Protein AF-I4B0C7-F1 (afdb_monomer)

Structure (mmCIF, N/CA/C/O backbone):
data_AF-I4B0C7-F1
#
_entry.id   AF-I4B0C7-F1
#
loop_
_atom_site.group_PDB
_atom_site.id
_atom_site.type_symbol
_atom_site.label_atom_id
_atom_site.label_alt_id
_atom_site.label_comp_id
_atom_site.label_asym_id
_atom_site.label_entity_id
_atom_site.label_seq_id
_atom_site.pdbx_PDB_ins_code
_atom_site.Cartn_x
_atom_site.Cartn_y
_atom_site.Cartn_z
_atom_site.occupancy
_atom_site.B_iso_or_equiv
_atom_site.auth_seq_id
_atom_site.auth_comp_id
_atom_site.auth_asym_id
_atom_site.auth_atom_id
_atom_site.pdbx_PDB_model_num
ATOM 1 N N . MET A 1 1 ? 46.610 7.422 -3.912 1.00 35.97 1 MET A N 1
ATOM 2 C CA . MET A 1 1 ? 46.040 6.065 -3.769 1.00 35.97 1 MET A CA 1
ATOM 3 C C . MET A 1 1 ? 44.546 6.176 -4.009 1.00 35.97 1 MET A C 1
ATOM 5 O O . MET A 1 1 ? 43.804 6.490 -3.091 1.00 35.97 1 MET A O 1
ATOM 9 N N . ASP A 1 2 ? 44.140 6.038 -5.266 1.00 32.72 2 ASP A N 1
ATOM 10 C CA . ASP A 1 2 ? 42.746 6.141 -5.695 1.00 32.72 2 ASP A CA 1
ATOM 11 C C . ASP A 1 2 ? 42.154 4.726 -5.751 1.00 32.72 2 ASP A C 1
ATOM 13 O O . ASP A 1 2 ? 42.662 3.866 -6.471 1.00 32.72 2 ASP A O 1
ATOM 17 N N . LYS A 1 3 ? 41.137 4.451 -4.930 1.00 33.19 3 LYS A N 1
ATOM 18 C CA . LYS A 1 3 ? 40.355 3.210 -4.995 1.00 33.19 3 LYS A CA 1
ATOM 19 C C . LYS A 1 3 ? 39.012 3.545 -5.630 1.00 33.19 3 LYS A C 1
ATOM 21 O O . LYS A 1 3 ? 37.987 3.623 -4.953 1.00 33.19 3 LYS A O 1
ATOM 26 N N . SER A 1 4 ? 39.030 3.733 -6.944 1.00 35.06 4 SER A N 1
ATOM 27 C CA . SER A 1 4 ? 37.826 3.734 -7.763 1.00 35.06 4 SER A CA 1
ATOM 28 C C . SER A 1 4 ? 37.187 2.344 -7.680 1.00 35.06 4 SER A C 1
ATOM 30 O O . SER A 1 4 ? 37.680 1.347 -8.204 1.00 35.06 4 SER A O 1
ATOM 32 N N . ASN A 1 5 ? 36.089 2.256 -6.932 1.00 34.44 5 ASN A N 1
ATOM 33 C CA . ASN A 1 5 ? 35.354 1.016 -6.720 1.00 34.44 5 ASN A CA 1
ATOM 34 C C . ASN A 1 5 ? 34.517 0.719 -7.978 1.00 34.44 5 ASN A C 1
ATOM 36 O O . ASN A 1 5 ? 33.318 1.000 -8.047 1.00 34.44 5 ASN A O 1
ATOM 40 N N . HIS A 1 6 ? 35.182 0.226 -9.022 1.00 38.12 6 HIS A N 1
ATOM 41 C CA . HIS A 1 6 ? 34.562 -0.165 -10.280 1.00 38.12 6 HIS A CA 1
ATOM 42 C C . HIS A 1 6 ? 33.870 -1.518 -10.080 1.00 38.12 6 HIS A C 1
ATOM 44 O O . HIS A 1 6 ? 34.473 -2.578 -10.216 1.00 38.12 6 HIS A O 1
ATOM 50 N N . ASN A 1 7 ? 32.592 -1.492 -9.697 1.00 42.34 7 ASN A N 1
ATOM 51 C CA . ASN A 1 7 ? 31.773 -2.699 -9.688 1.00 42.34 7 ASN A CA 1
ATOM 52 C C . ASN A 1 7 ? 31.569 -3.139 -11.151 1.00 42.34 7 ASN A C 1
ATOM 54 O O . ASN A 1 7 ? 30.954 -2.379 -11.907 1.00 42.34 7 ASN A O 1
ATOM 58 N N . PRO A 1 8 ? 32.071 -4.309 -11.587 1.00 37.50 8 PRO A N 1
ATOM 59 C CA . PRO A 1 8 ? 31.985 -4.699 -12.985 1.00 37.50 8 PRO A CA 1
ATOM 60 C C . PRO A 1 8 ? 30.516 -4.829 -13.392 1.00 37.50 8 PRO A C 1
ATOM 62 O O . PRO A 1 8 ? 29.724 -5.534 -12.754 1.00 37.50 8 PRO A O 1
ATOM 65 N N . ALA A 1 9 ? 30.142 -4.123 -14.461 1.00 42.91 9 ALA A N 1
ATOM 66 C CA . ALA A 1 9 ? 28.836 -4.244 -15.085 1.00 42.91 9 ALA A CA 1
ATOM 67 C C . ALA A 1 9 ? 28.642 -5.699 -15.530 1.00 42.91 9 ALA A C 1
ATOM 69 O O . ALA A 1 9 ? 29.184 -6.140 -16.540 1.00 42.91 9 ALA A O 1
ATOM 70 N N . ARG A 1 10 ? 27.888 -6.469 -14.738 1.00 46.59 10 ARG A N 1
ATOM 71 C CA . ARG A 1 10 ? 27.528 -7.842 -15.095 1.00 46.59 10 ARG A CA 1
ATOM 72 C C . ARG A 1 10 ? 26.750 -7.831 -16.416 1.00 46.59 10 ARG A C 1
ATOM 74 O O . ARG A 1 10 ? 25.897 -6.953 -16.595 1.00 46.59 10 ARG A O 1
ATOM 81 N N . PRO A 1 11 ? 26.994 -8.801 -17.312 1.00 34.34 11 PRO A N 1
ATOM 82 C CA . PRO A 1 11 ? 26.314 -8.875 -18.596 1.00 34.34 11 PRO A CA 1
ATOM 83 C C . PRO A 1 11 ? 24.801 -8.911 -18.370 1.00 34.34 11 PRO A C 1
ATOM 85 O O . PRO A 1 11 ? 24.289 -9.753 -17.627 1.00 34.34 11 PRO A O 1
ATOM 88 N N . ARG A 1 12 ? 24.080 -7.971 -18.991 1.00 50.81 12 ARG A N 1
ATOM 89 C CA . ARG A 1 12 ? 22.613 -7.931 -18.999 1.00 50.81 12 ARG A CA 1
ATOM 90 C C . ARG A 1 12 ? 22.097 -9.078 -19.871 1.00 50.81 12 ARG A C 1
ATOM 92 O O . ARG A 1 12 ? 21.652 -8.847 -20.988 1.00 50.81 12 ARG A O 1
ATOM 99 N N . HIS A 1 13 ? 22.137 -10.309 -19.362 1.00 52.88 13 HIS A N 1
ATOM 100 C CA . HIS A 1 13 ? 21.216 -11.337 -19.844 1.00 52.88 13 HIS A CA 1
ATOM 101 C C . HIS A 1 13 ? 19.810 -10.755 -19.696 1.00 52.88 13 HIS A C 1
ATOM 103 O O . HIS A 1 13 ? 19.444 -10.305 -18.606 1.00 52.88 13 HIS A O 1
ATOM 109 N N . GLY A 1 14 ? 19.098 -10.631 -20.817 1.00 67.31 14 GLY A N 1
ATOM 110 C CA . GLY A 1 14 ? 17.877 -9.842 -20.925 1.00 67.31 14 GLY A CA 1
ATOM 111 C C . GLY A 1 14 ? 16.856 -10.277 -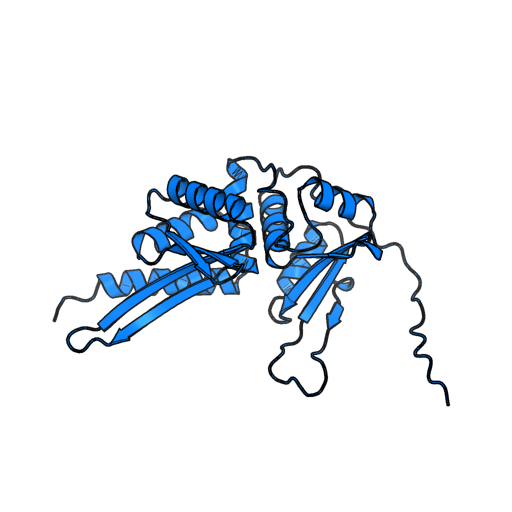19.886 1.00 67.31 14 GLY A C 1
ATOM 112 O O . GLY A 1 14 ? 16.205 -11.302 -20.039 1.00 67.31 14 GLY A O 1
ATOM 113 N N . ARG A 1 15 ? 16.719 -9.499 -18.811 1.00 81.50 15 ARG A N 1
ATOM 114 C CA . ARG A 1 15 ? 15.638 -9.695 -17.854 1.00 81.50 15 ARG A CA 1
ATOM 115 C C . ARG A 1 15 ? 14.333 -9.386 -18.575 1.00 81.50 15 ARG A C 1
ATOM 117 O O . ARG A 1 15 ? 14.149 -8.272 -19.082 1.00 81.50 15 ARG A O 1
ATOM 124 N N . THR A 1 16 ? 13.481 -10.392 -18.651 1.00 85.38 16 THR A N 1
ATOM 125 C CA . THR A 1 16 ? 12.142 -10.330 -19.225 1.00 85.38 16 THR A CA 1
ATOM 126 C C . THR A 1 16 ? 11.139 -10.300 -18.082 1.00 85.38 16 THR A C 1
ATOM 128 O O . THR A 1 16 ? 11.292 -11.047 -17.119 1.00 85.38 16 THR A O 1
ATOM 131 N N . TYR A 1 17 ? 10.166 -9.406 -18.177 1.00 93.44 17 TYR A N 1
ATOM 132 C CA . TYR A 1 17 ? 8.957 -9.351 -17.360 1.00 93.44 17 TYR A CA 1
ATOM 133 C C . TYR A 1 17 ? 7.898 -8.604 -18.173 1.00 93.44 17 TYR A C 1
ATOM 135 O O . TYR A 1 17 ? 8.235 -7.915 -19.140 1.00 93.44 17 TYR A O 1
ATOM 143 N N . ASN A 1 18 ? 6.631 -8.754 -17.807 1.00 94.50 18 ASN A N 1
ATOM 144 C CA . ASN A 1 18 ? 5.530 -8.081 -18.472 1.00 94.50 18 ASN A CA 1
ATOM 145 C C . ASN A 1 18 ? 5.573 -6.573 -18.167 1.00 94.50 18 ASN A C 1
ATOM 147 O O . ASN A 1 18 ? 5.186 -6.126 -17.088 1.00 94.50 18 ASN A O 1
ATOM 151 N N . GLU A 1 19 ? 6.049 -5.785 -19.131 1.00 93.62 19 GLU A N 1
ATOM 152 C CA . GLU A 1 19 ? 6.143 -4.324 -19.014 1.00 93.62 19 GLU A CA 1
ATOM 153 C C . GLU A 1 19 ? 4.770 -3.631 -18.968 1.00 93.62 19 GLU A C 1
ATOM 155 O O . GLU A 1 19 ? 4.692 -2.474 -18.571 1.00 93.62 19 GLU A O 1
ATOM 160 N N . GLU A 1 20 ? 3.712 -4.357 -19.332 1.00 94.50 20 GLU A N 1
ATOM 161 C CA . GLU A 1 20 ? 2.321 -3.901 -19.441 1.00 94.50 20 GLU A CA 1
ATOM 162 C C . GLU A 1 20 ? 1.456 -4.354 -18.268 1.00 94.50 20 GLU A C 1
ATOM 164 O O . GLU A 1 20 ? 0.251 -4.119 -18.252 1.00 94.50 20 GLU A O 1
ATOM 169 N N . TYR A 1 21 ? 2.049 -5.024 -17.276 1.00 96.19 21 TYR A N 1
ATOM 170 C CA . TYR A 1 21 ? 1.301 -5.670 -16.199 1.00 96.19 21 TYR A CA 1
ATOM 171 C C . TYR A 1 21 ? 0.354 -4.711 -15.455 1.00 96.19 21 TYR A C 1
ATOM 173 O O . TYR A 1 21 ? -0.719 -5.122 -15.024 1.00 96.19 21 TYR A O 1
ATOM 181 N N . PHE A 1 22 ? 0.728 -3.433 -15.336 1.00 95.19 22 PHE A N 1
ATOM 182 C CA . PHE A 1 22 ? -0.073 -2.390 -14.685 1.00 95.19 22 PHE A CA 1
ATOM 183 C C . PHE A 1 22 ? -0.753 -1.423 -15.665 1.00 95.19 22 PHE A C 1
ATOM 185 O O . PHE A 1 22 ? -1.348 -0.448 -15.219 1.00 95.19 22 PHE A O 1
ATOM 192 N N . ALA A 1 23 ? -0.672 -1.663 -16.979 1.00 93.56 23 ALA A N 1
ATOM 193 C CA . ALA A 1 23 ? -1.257 -0.767 -17.979 1.00 93.56 23 ALA A CA 1
ATOM 194 C C . ALA A 1 23 ? -2.790 -0.720 -17.876 1.00 93.56 23 ALA A C 1
ATOM 196 O O . ALA A 1 23 ? -3.389 0.341 -18.025 1.00 93.56 23 ALA A O 1
ATOM 197 N N . VAL A 1 24 ? -3.414 -1.865 -17.574 1.00 94.44 24 VAL A N 1
ATOM 198 C CA . VAL A 1 24 ? -4.850 -1.976 -17.292 1.00 94.44 24 VAL A CA 1
ATOM 199 C C . VAL A 1 24 ? -5.049 -2.898 -16.093 1.00 94.44 24 VAL A C 1
ATOM 201 O O . VAL A 1 24 ? -4.582 -4.037 -16.089 1.00 94.44 24 VAL A O 1
ATOM 204 N N . ILE A 1 25 ? -5.749 -2.405 -15.073 1.00 95.94 25 ILE A N 1
ATOM 205 C CA . ILE A 1 25 ? -6.025 -3.147 -13.841 1.00 95.94 25 ILE A CA 1
ATOM 206 C C . ILE A 1 25 ? -7.346 -3.903 -13.999 1.00 95.94 25 ILE A C 1
ATOM 208 O O . ILE A 1 25 ? -8.412 -3.296 -14.046 1.00 95.94 25 ILE A O 1
ATOM 212 N N . THR A 1 26 ? -7.261 -5.229 -14.092 1.00 97.12 26 THR A N 1
ATOM 213 C CA . THR A 1 26 ? -8.404 -6.126 -14.362 1.00 97.12 26 THR A CA 1
ATOM 214 C C . THR A 1 26 ? -8.530 -7.281 -13.370 1.00 97.12 26 THR A C 1
ATOM 216 O O . THR A 1 26 ? -9.527 -7.994 -13.383 1.00 97.12 26 THR A O 1
ATOM 219 N N . THR A 1 27 ? -7.539 -7.465 -12.496 1.00 98.06 27 THR A N 1
ATOM 220 C CA . THR A 1 27 ? -7.470 -8.580 -11.543 1.00 98.06 27 THR A CA 1
ATOM 221 C C . THR A 1 27 ? -7.205 -8.093 -10.123 1.00 98.06 27 THR A C 1
ATOM 223 O O . THR A 1 27 ? -6.670 -6.999 -9.905 1.00 98.06 27 THR A O 1
ATOM 226 N N . GLU A 1 28 ? -7.548 -8.941 -9.152 1.00 98.19 28 GLU A N 1
ATOM 227 C CA . GLU A 1 28 ? -7.207 -8.752 -7.742 1.00 98.19 28 GLU A CA 1
ATOM 228 C C . GLU A 1 28 ? -5.694 -8.563 -7.556 1.00 98.19 28 GLU A C 1
ATOM 230 O O . GLU A 1 28 ? -5.278 -7.610 -6.894 1.00 98.19 28 GLU A O 1
ATOM 235 N N . GLU A 1 29 ? -4.863 -9.411 -8.172 1.00 98.06 29 GLU A N 1
ATOM 236 C CA . GLU A 1 29 ? -3.408 -9.351 -8.036 1.00 98.06 29 GLU A CA 1
ATOM 237 C C . GLU A 1 29 ? -2.825 -8.048 -8.587 1.00 98.06 29 GLU A C 1
ATOM 239 O O . GLU A 1 29 ? -1.949 -7.455 -7.958 1.00 98.06 29 GLU A O 1
ATOM 244 N N . GLN A 1 30 ? -3.302 -7.572 -9.742 1.00 97.81 30 GLN A N 1
ATOM 245 C CA . GLN A 1 30 ? -2.872 -6.283 -10.296 1.00 97.81 30 GLN A CA 1
ATOM 246 C C . GLN A 1 30 ? -3.213 -5.124 -9.357 1.00 97.81 30 GLN A C 1
ATOM 248 O O . GLN A 1 30 ? -2.344 -4.302 -9.060 1.00 97.81 30 GLN A O 1
ATOM 253 N N . ALA A 1 31 ? -4.451 -5.068 -8.861 1.00 97.69 31 ALA A N 1
ATOM 254 C 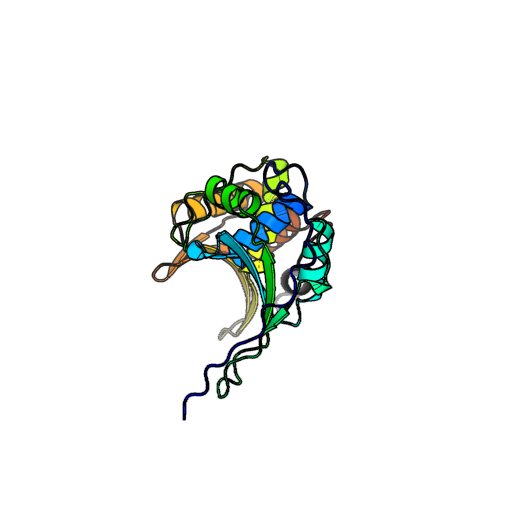CA . ALA A 1 31 ? -4.887 -4.008 -7.959 1.00 97.69 31 ALA A CA 1
ATOM 255 C C . ALA A 1 31 ? -4.113 -4.044 -6.634 1.00 97.69 31 ALA A C 1
ATOM 257 O O . ALA A 1 31 ? -3.597 -3.016 -6.193 1.00 97.69 31 ALA A O 1
ATOM 258 N N . PHE A 1 32 ? -3.959 -5.232 -6.043 1.00 98.38 32 PHE A N 1
ATOM 259 C CA . PHE A 1 32 ? -3.187 -5.438 -4.821 1.00 98.38 32 PHE A CA 1
ATOM 260 C C . PHE A 1 32 ? -1.739 -4.972 -4.968 1.00 98.38 32 PHE A C 1
ATOM 262 O O . PHE A 1 32 ? -1.263 -4.173 -4.159 1.00 98.38 32 PHE A O 1
ATOM 269 N N . TRP A 1 33 ? -1.036 -5.420 -6.012 1.00 97.88 33 TRP A N 1
ATOM 270 C CA . TRP A 1 33 ? 0.357 -5.031 -6.200 1.00 97.88 33 TRP A CA 1
ATOM 271 C C . TRP A 1 33 ? 0.504 -3.543 -6.490 1.00 97.88 33 TRP A C 1
ATOM 273 O O . TRP A 1 33 ? 1.442 -2.931 -5.984 1.00 97.88 33 TRP A O 1
ATOM 283 N N . LEU A 1 34 ? -0.431 -2.938 -7.227 1.00 95.81 34 LEU A N 1
ATOM 284 C CA . LEU A 1 34 ? -0.439 -1.492 -7.423 1.00 95.81 34 LEU A CA 1
ATOM 285 C C . LEU A 1 34 ? -0.564 -0.764 -6.074 1.00 95.81 34 LEU A C 1
ATOM 287 O O . LEU A 1 34 ? 0.212 0.149 -5.808 1.00 95.81 34 LEU A O 1
ATOM 291 N N . GLY A 1 35 ? -1.444 -1.220 -5.179 1.00 95.50 35 GLY A N 1
ATOM 292 C CA . GLY A 1 35 ? -1.554 -0.693 -3.814 1.00 95.50 35 GLY A CA 1
ATOM 293 C C . GLY A 1 35 ? -0.272 -0.853 -2.990 1.00 95.50 35 GLY A C 1
ATOM 294 O O . GLY A 1 35 ? 0.158 0.091 -2.327 1.00 95.50 35 GLY A O 1
ATOM 295 N N . MET A 1 36 ? 0.377 -2.020 -3.078 1.00 96.19 36 MET A N 1
ATOM 296 C CA . MET A 1 36 ? 1.670 -2.281 -2.430 1.00 96.19 36 MET A CA 1
ATOM 297 C C . MET A 1 36 ? 2.755 -1.332 -2.924 1.00 96.19 36 MET A C 1
ATOM 299 O O . MET A 1 36 ? 3.550 -0.841 -2.123 1.00 96.19 36 MET A O 1
ATOM 303 N N . PHE A 1 37 ? 2.783 -1.043 -4.229 1.00 94.56 37 PHE A N 1
ATOM 304 C CA . PHE A 1 37 ? 3.629 0.021 -4.738 1.00 94.56 37 PHE A CA 1
ATOM 305 C C . PHE A 1 37 ? 3.239 1.331 -4.048 1.00 94.56 37 PHE A C 1
ATOM 307 O O . PHE A 1 37 ? 4.109 1.905 -3.400 1.00 94.56 37 PHE A O 1
ATOM 314 N N . TYR A 1 38 ? 1.985 1.803 -4.106 1.00 91.69 38 TYR A N 1
ATOM 315 C CA . TYR A 1 38 ? 1.604 3.114 -3.529 1.00 91.69 38 TYR A CA 1
ATOM 316 C C . TYR A 1 38 ? 2.066 3.298 -2.067 1.00 91.69 38 TYR A C 1
ATOM 318 O O . TYR A 1 38 ? 2.365 4.418 -1.645 1.00 91.69 38 TYR A O 1
ATOM 326 N N . GLY A 1 39 ?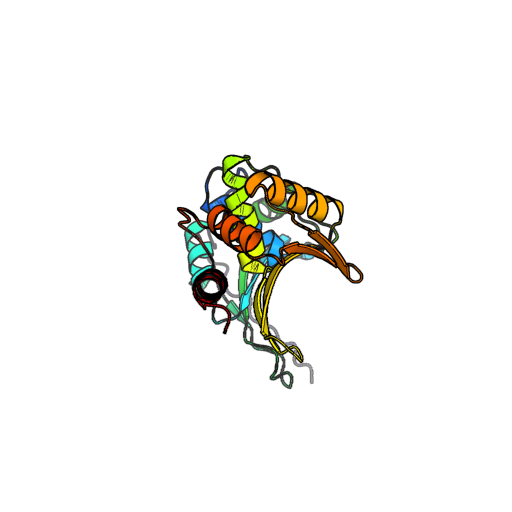 2.172 2.203 -1.307 1.00 90.75 39 GLY A N 1
ATOM 327 C CA . GLY A 1 39 ? 2.816 2.172 0.002 1.00 90.75 39 GLY A CA 1
ATOM 328 C C . GLY A 1 39 ? 4.352 2.111 -0.033 1.00 90.75 39 GLY A C 1
ATOM 329 O O . GLY A 1 39 ? 4.989 3.050 0.414 1.00 90.75 39 GLY A O 1
ATOM 330 N N . ASP A 1 40 ? 4.991 1.054 -0.530 1.00 92.19 40 ASP A N 1
ATOM 331 C CA . ASP A 1 40 ? 6.450 0.827 -0.350 1.00 92.19 40 ASP A CA 1
ATOM 332 C C . ASP A 1 40 ? 7.293 0.979 -1.632 1.00 92.19 40 ASP A C 1
ATOM 334 O O . ASP A 1 40 ? 8.510 0.746 -1.669 1.00 92.19 40 ASP A O 1
ATOM 338 N N . GLY A 1 41 ? 6.637 1.368 -2.715 1.00 92.69 41 GLY A N 1
ATOM 339 C CA . GLY A 1 41 ? 7.194 1.591 -4.034 1.00 92.69 41 GLY A CA 1
ATOM 340 C C . GLY A 1 41 ? 7.864 2.954 -4.191 1.00 92.69 41 GLY 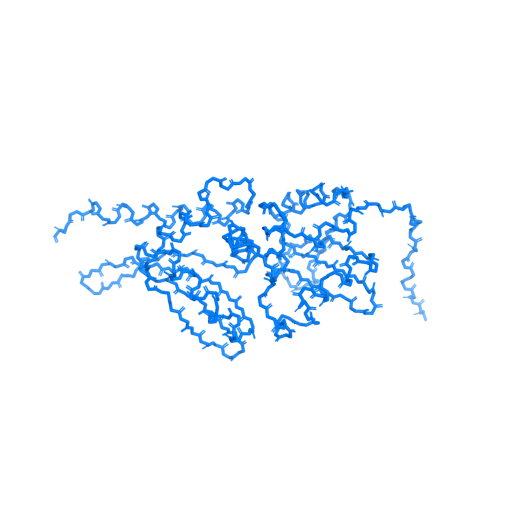A C 1
ATOM 341 O O . GLY A 1 41 ? 7.537 3.937 -3.527 1.00 92.69 41 GLY A O 1
ATOM 342 N N . PHE A 1 42 ? 8.805 3.032 -5.125 1.00 91.69 42 PHE A N 1
ATOM 343 C CA . PHE A 1 42 ? 9.511 4.260 -5.467 1.00 91.69 42 PHE A CA 1
ATOM 344 C C . PHE A 1 42 ? 9.871 4.317 -6.951 1.00 91.69 42 PHE A C 1
ATOM 346 O O . PHE A 1 42 ? 10.034 3.296 -7.624 1.00 91.69 42 PHE A O 1
ATOM 353 N N . LEU A 1 43 ? 10.068 5.541 -7.439 1.00 92.06 43 LEU A N 1
ATOM 354 C CA . LEU A 1 43 ? 10.590 5.819 -8.769 1.00 92.06 43 LEU A CA 1
ATOM 355 C C . LEU A 1 43 ? 12.044 6.284 -8.699 1.00 92.06 43 LEU A C 1
ATOM 357 O O . LEU A 1 43 ? 12.464 6.986 -7.784 1.00 92.06 43 LEU A O 1
ATOM 361 N N . SER A 1 44 ? 12.816 5.934 -9.723 1.00 91.38 44 SER A N 1
ATOM 362 C CA . SER A 1 44 ? 14.121 6.520 -10.008 1.00 91.38 44 SER A CA 1
ATOM 363 C C . SER A 1 44 ? 14.071 7.160 -11.396 1.00 91.38 44 SER A C 1
ATOM 365 O O . SER A 1 44 ? 14.308 6.469 -12.390 1.00 91.38 44 SER A O 1
ATOM 367 N N . PRO A 1 45 ? 13.758 8.468 -11.492 1.00 89.44 45 PRO A N 1
ATOM 368 C CA . PRO A 1 45 ? 13.585 9.153 -12.775 1.00 89.44 45 PRO A CA 1
ATOM 369 C C . PRO A 1 45 ? 14.841 9.152 -13.641 1.00 89.44 45 PRO A C 1
ATOM 371 O O . PRO A 1 45 ? 14.756 8.919 -14.845 1.00 89.44 45 PRO A O 1
ATOM 374 N N . SER A 1 46 ? 16.011 9.335 -13.022 1.00 90.75 46 SER A N 1
ATOM 375 C CA . SER A 1 46 ? 17.305 9.315 -13.714 1.00 90.75 46 SER A CA 1
ATOM 376 C C . SER A 1 46 ? 17.625 7.954 -14.333 1.00 90.75 46 SER A C 1
ATOM 378 O O . SER A 1 46 ? 18.288 7.887 -15.361 1.00 90.75 46 SER A O 1
ATOM 380 N N . LYS A 1 47 ? 17.128 6.865 -13.734 1.00 90.62 47 LYS A N 1
ATOM 381 C CA . LYS A 1 47 ? 17.336 5.489 -14.207 1.00 90.62 47 LYS A CA 1
ATOM 382 C C . LYS A 1 47 ? 16.118 4.899 -14.914 1.00 90.62 47 LYS A C 1
ATOM 384 O O . LYS A 1 47 ? 16.170 3.727 -15.280 1.00 90.62 47 LYS A O 1
ATOM 389 N N . LYS A 1 48 ? 15.018 5.655 -15.033 1.00 92.19 48 LYS A N 1
ATOM 390 C CA . LYS A 1 48 ? 13.711 5.186 -15.532 1.00 92.19 48 LYS A CA 1
ATOM 391 C C . LYS A 1 48 ? 13.336 3.821 -14.944 1.00 92.19 48 LYS A C 1
ATOM 393 O O . LYS A 1 48 ? 13.057 2.863 -15.656 1.00 92.19 48 LYS A O 1
ATOM 398 N N . THR A 1 49 ? 13.445 3.722 -13.620 1.00 93.19 49 THR A N 1
ATOM 399 C CA . THR A 1 49 ? 13.238 2.481 -12.866 1.00 93.19 49 THR A CA 1
ATOM 400 C C . THR A 1 49 ? 12.117 2.653 -11.852 1.00 93.19 49 THR A C 1
ATOM 402 O O . THR A 1 49 ? 12.087 3.660 -11.149 1.00 93.19 49 THR A O 1
ATOM 405 N N . VAL A 1 50 ? 11.251 1.652 -11.736 1.00 95.06 50 VAL A N 1
ATOM 406 C CA . VAL A 1 50 ? 10.308 1.483 -10.620 1.00 95.06 50 VAL A CA 1
ATOM 407 C C . VAL A 1 50 ? 10.898 0.460 -9.656 1.00 95.06 50 VAL A C 1
ATOM 409 O O . VAL A 1 50 ? 11.542 -0.490 -10.089 1.00 95.06 50 VAL A O 1
ATOM 412 N N . GLY A 1 51 ? 10.728 0.615 -8.354 1.00 95.06 51 GLY A N 1
ATOM 413 C CA . GLY A 1 51 ? 11.197 -0.374 -7.391 1.00 95.06 51 GLY A CA 1
ATOM 414 C C . GLY A 1 51 ? 10.284 -0.477 -6.189 1.00 95.06 51 GLY A C 1
ATOM 415 O O . GLY A 1 51 ? 9.524 0.439 -5.909 1.00 95.06 51 GLY A O 1
ATOM 416 N N . ILE A 1 52 ? 10.393 -1.585 -5.471 1.00 95.81 52 ILE A N 1
ATOM 417 C CA . ILE A 1 52 ? 9.765 -1.787 -4.164 1.00 95.81 52 ILE A CA 1
ATOM 418 C C . ILE A 1 52 ? 10.801 -2.421 -3.239 1.00 95.81 52 ILE A C 1
ATOM 420 O O . ILE A 1 52 ? 11.603 -3.255 -3.678 1.00 95.81 52 ILE A O 1
ATOM 424 N N . SER A 1 53 ? 10.844 -1.966 -1.986 1.00 95.12 53 SER A N 1
ATOM 425 C CA . SER A 1 53 ? 11.745 -2.509 -0.963 1.00 95.12 53 SER A CA 1
ATOM 426 C C . SER A 1 53 ? 10.934 -2.940 0.247 1.00 95.12 53 SER A C 1
ATOM 428 O O . SER A 1 53 ? 10.163 -2.135 0.749 1.00 95.12 53 SER A O 1
ATOM 430 N N . LEU A 1 54 ? 11.145 -4.159 0.733 1.00 95.25 54 LEU A N 1
ATOM 431 C CA . LEU A 1 54 ? 10.503 -4.682 1.941 1.00 95.25 54 LEU A CA 1
ATOM 432 C C . LEU A 1 54 ? 11.566 -5.118 2.957 1.00 95.25 54 LEU A C 1
ATOM 434 O O . LEU A 1 54 ? 12.751 -5.230 2.626 1.00 95.25 54 LEU A O 1
ATOM 438 N N . ALA A 1 55 ? 11.152 -5.387 4.194 1.00 93.44 55 ALA A N 1
ATOM 439 C CA . ALA A 1 55 ? 12.008 -6.061 5.166 1.00 93.44 55 ALA A CA 1
ATOM 440 C C . ALA A 1 55 ? 12.352 -7.483 4.680 1.00 93.44 55 ALA A C 1
ATOM 442 O O . ALA A 1 55 ? 11.543 -8.123 4.013 1.00 93.44 55 ALA A O 1
ATOM 443 N N . GLU A 1 56 ? 13.534 -8.007 5.026 1.00 94.75 56 GLU A N 1
ATOM 444 C CA . GLU A 1 56 ? 13.968 -9.350 4.584 1.00 94.75 56 GLU A CA 1
ATOM 445 C C . GLU A 1 56 ? 12.974 -10.459 4.978 1.00 94.75 56 GLU A C 1
ATOM 447 O O . GLU A 1 56 ? 12.759 -11.385 4.201 1.00 94.75 56 GLU A O 1
ATOM 452 N N . GLN A 1 57 ? 12.295 -10.335 6.126 1.00 94.00 57 GLN A N 1
ATOM 453 C CA . GLN A 1 57 ? 11.249 -11.284 6.547 1.00 94.00 57 GLN A CA 1
ATOM 454 C C . GLN A 1 57 ? 10.099 -11.415 5.526 1.00 94.00 57 GLN A C 1
ATOM 456 O O . GLN A 1 57 ? 9.456 -12.458 5.458 1.00 94.00 57 GLN A O 1
ATOM 461 N N . ASP A 1 58 ? 9.873 -10.382 4.707 1.00 95.00 58 ASP A N 1
ATOM 462 C CA . ASP A 1 58 ? 8.806 -10.306 3.707 1.00 95.00 58 ASP A CA 1
ATOM 463 C C . ASP A 1 58 ? 9.322 -10.657 2.287 1.00 95.00 58 ASP A C 1
ATOM 465 O O . ASP A 1 58 ? 8.635 -10.452 1.284 1.00 95.00 58 ASP A O 1
ATOM 469 N N . ARG A 1 59 ? 10.532 -11.234 2.158 1.00 96.62 59 ARG A N 1
ATOM 470 C CA . ARG A 1 59 ? 11.140 -11.633 0.870 1.00 96.62 59 ARG A CA 1
ATOM 471 C C . ARG A 1 59 ? 10.247 -12.523 0.021 1.00 96.62 59 ARG A C 1
ATOM 473 O O . ARG A 1 59 ? 10.194 -12.338 -1.195 1.00 96.62 59 ARG A O 1
ATOM 480 N N . HIS A 1 60 ? 9.560 -13.482 0.636 1.00 96.88 60 HIS A N 1
ATOM 481 C CA . HIS A 1 60 ? 8.670 -14.383 -0.094 1.00 96.88 60 HIS A CA 1
ATOM 482 C C . HIS A 1 60 ? 7.559 -13.615 -0.828 1.00 96.88 60 HIS A C 1
ATOM 484 O O . HIS A 1 60 ? 7.173 -13.990 -1.933 1.00 96.88 60 HIS A O 1
ATOM 490 N N . HIS A 1 61 ? 7.120 -12.482 -0.277 1.00 97.12 61 HIS A N 1
ATOM 491 C CA . HIS A 1 61 ? 6.143 -11.611 -0.912 1.00 97.12 61 HIS A CA 1
ATOM 492 C C . HIS A 1 61 ? 6.709 -10.975 -2.196 1.00 97.12 61 HIS A C 1
ATOM 494 O O . HIS A 1 61 ? 6.064 -11.015 -3.242 1.00 97.12 61 HIS A O 1
ATOM 500 N N . LEU A 1 62 ? 7.967 -10.512 -2.191 1.00 97.06 62 LEU A N 1
ATOM 501 C CA . LEU A 1 62 ? 8.624 -10.064 -3.430 1.00 97.06 62 LEU A CA 1
ATOM 502 C C . LEU A 1 62 ? 8.849 -11.200 -4.437 1.00 97.06 62 LEU A C 1
ATOM 504 O O . LEU A 1 62 ? 8.830 -10.943 -5.641 1.00 97.06 62 LEU A O 1
ATOM 508 N N . CYS A 1 63 ? 9.043 -12.445 -3.985 1.00 97.62 63 CYS A N 1
ATOM 509 C CA . CYS A 1 63 ? 9.095 -13.600 -4.887 1.00 97.62 63 CYS A CA 1
ATOM 510 C C . CYS A 1 63 ? 7.756 -13.800 -5.610 1.00 97.62 63 CYS A C 1
ATOM 512 O O . CYS A 1 63 ? 7.768 -14.023 -6.820 1.00 97.62 63 CYS A O 1
ATOM 514 N N . LYS A 1 64 ? 6.625 -13.666 -4.897 1.00 97.50 64 LYS A N 1
ATOM 515 C CA . LYS A 1 64 ? 5.282 -13.690 -5.498 1.00 97.50 64 LYS A CA 1
ATOM 516 C C . LYS A 1 64 ? 5.143 -12.583 -6.543 1.00 97.50 64 LYS A C 1
ATOM 518 O O . LYS A 1 64 ? 4.849 -12.899 -7.687 1.00 97.50 64 LYS A O 1
ATOM 523 N N . LEU A 1 65 ? 5.472 -11.331 -6.198 1.00 97.62 65 LEU A N 1
ATOM 524 C CA . LEU A 1 65 ? 5.447 -10.209 -7.149 1.00 97.62 65 LEU A CA 1
ATOM 525 C C . LEU A 1 65 ? 6.270 -10.507 -8.405 1.00 97.62 65 LEU A C 1
ATOM 527 O O . LEU A 1 65 ? 5.781 -10.302 -9.510 1.00 97.62 65 LEU A O 1
ATOM 531 N N . ALA A 1 66 ? 7.506 -10.991 -8.238 1.00 96.94 66 ALA A N 1
ATOM 532 C CA . ALA A 1 66 ? 8.387 -11.307 -9.356 1.00 96.94 66 ALA A CA 1
ATOM 533 C C . ALA A 1 66 ? 7.727 -12.310 -10.310 1.00 96.94 66 ALA A C 1
ATOM 535 O O . ALA A 1 66 ? 7.651 -12.041 -11.502 1.00 96.94 66 ALA A O 1
ATOM 536 N N . ILE A 1 67 ? 7.195 -13.416 -9.786 1.00 96.31 67 ILE A N 1
ATOM 537 C CA . ILE A 1 67 ? 6.509 -14.436 -10.590 1.00 96.31 67 ILE A CA 1
ATOM 538 C C . ILE A 1 67 ? 5.269 -13.845 -11.270 1.00 96.31 67 ILE A C 1
ATOM 540 O O . ILE A 1 67 ? 5.087 -14.020 -12.472 1.00 96.31 67 ILE A O 1
ATOM 544 N N . THR A 1 68 ? 4.453 -13.103 -10.520 1.00 95.31 68 THR A N 1
ATOM 545 C CA . THR A 1 68 ? 3.210 -12.490 -10.995 1.00 95.31 68 THR A CA 1
ATOM 546 C C . THR A 1 68 ? 3.437 -11.546 -12.179 1.00 95.31 68 THR A C 1
ATOM 548 O O . THR A 1 68 ? 2.672 -11.575 -13.137 1.00 95.31 68 THR A O 1
ATOM 551 N N . VAL A 1 69 ? 4.518 -10.760 -12.172 1.00 95.00 69 VAL A N 1
ATOM 552 C CA . VAL A 1 69 ? 4.856 -9.867 -13.295 1.00 95.00 69 VAL A CA 1
ATOM 553 C C . VAL A 1 69 ? 5.682 -10.554 -14.392 1.00 95.00 69 VAL A C 1
ATOM 555 O O . VAL A 1 69 ? 6.135 -9.889 -15.319 1.00 95.00 69 VAL A O 1
ATOM 558 N N . GLY A 1 70 ? 5.895 -11.872 -14.324 1.00 94.88 70 GLY A N 1
ATOM 559 C CA . GLY A 1 70 ? 6.657 -12.638 -15.321 1.00 94.88 70 GLY A CA 1
ATOM 560 C C . GLY A 1 70 ? 8.181 -12.499 -15.213 1.00 94.88 70 GLY A C 1
ATOM 561 O O . GLY A 1 70 ? 8.896 -12.720 -16.188 1.00 94.88 70 GLY A O 1
ATOM 562 N N . ASP A 1 71 ? 8.681 -12.107 -14.046 1.00 95.25 71 ASP A N 1
ATOM 563 C CA . ASP A 1 71 ? 10.096 -12.018 -13.688 1.00 95.25 71 ASP A CA 1
ATOM 564 C C . ASP A 1 71 ? 10.557 -13.251 -12.889 1.00 95.25 71 ASP A C 1
ATOM 566 O O . ASP A 1 71 ? 9.804 -14.185 -12.618 1.00 95.25 71 ASP A O 1
ATOM 570 N N . LYS A 1 72 ? 11.823 -13.257 -12.468 1.00 94.88 72 LYS A N 1
ATOM 571 C CA . LYS A 1 72 ? 12.429 -14.333 -11.681 1.00 94.88 72 LYS A CA 1
ATOM 572 C C . LYS A 1 72 ? 12.730 -13.857 -10.257 1.00 94.88 72 LYS A C 1
ATOM 574 O O . LYS A 1 72 ? 13.321 -12.787 -10.098 1.00 94.88 72 LYS A O 1
ATOM 579 N N . PRO A 1 73 ? 12.475 -14.672 -9.215 1.00 95.56 73 PRO A N 1
ATOM 580 C CA . PRO A 1 73 ? 12.887 -14.362 -7.840 1.00 95.56 73 PRO A CA 1
ATOM 581 C C . PRO A 1 73 ? 14.384 -14.039 -7.677 1.00 95.56 73 PRO A C 1
ATOM 583 O O . PRO A 1 73 ? 14.762 -13.264 -6.800 1.00 95.56 73 PRO A O 1
ATOM 586 N N . ALA A 1 74 ? 15.244 -14.566 -8.559 1.00 94.31 74 ALA A N 1
ATOM 587 C CA . ALA A 1 74 ? 16.677 -14.252 -8.610 1.00 94.31 74 ALA A CA 1
ATOM 588 C C . ALA A 1 74 ? 16.986 -12.760 -8.882 1.00 94.31 74 ALA A C 1
ATOM 590 O O . ALA A 1 74 ? 18.103 -12.302 -8.641 1.00 94.31 74 ALA A O 1
ATOM 591 N N . SER A 1 75 ? 16.008 -11.988 -9.363 1.00 93.50 75 SER A N 1
ATOM 592 C CA . SER A 1 75 ? 16.108 -10.539 -9.558 1.00 93.50 75 SER A CA 1
ATOM 593 C C . SER A 1 75 ? 16.047 -9.741 -8.246 1.00 93.50 75 SER A C 1
ATOM 595 O O . SER A 1 75 ? 16.385 -8.553 -8.239 1.00 93.50 75 SER A O 1
ATOM 597 N N . ILE A 1 76 ? 15.633 -10.368 -7.138 1.00 96.75 76 ILE A N 1
ATOM 598 C CA . ILE A 1 76 ? 15.518 -9.744 -5.814 1.00 96.75 76 ILE A CA 1
ATOM 599 C C . ILE A 1 76 ? 16.893 -9.681 -5.152 1.00 96.75 76 ILE A C 1
ATOM 601 O O . ILE A 1 76 ? 17.543 -10.704 -4.922 1.00 96.75 76 ILE A O 1
ATOM 605 N N . ARG A 1 77 ? 17.314 -8.472 -4.782 1.00 97.00 77 ARG A N 1
ATOM 606 C CA . ARG A 1 77 ? 18.592 -8.218 -4.111 1.00 97.00 77 ARG A CA 1
ATOM 607 C C . ARG A 1 77 ? 18.382 -7.879 -2.643 1.00 97.00 77 ARG A C 1
ATOM 609 O O . ARG A 1 77 ? 17.455 -7.143 -2.317 1.00 97.00 77 ARG A O 1
ATOM 616 N N . THR A 1 78 ? 19.273 -8.378 -1.797 1.00 96.31 78 THR A N 1
ATOM 617 C CA . THR A 1 78 ? 19.345 -8.025 -0.376 1.00 96.31 78 THR A CA 1
ATOM 618 C C . THR A 1 78 ? 20.301 -6.846 -0.190 1.00 96.31 78 THR A C 1
ATOM 620 O O . THR A 1 78 ? 21.321 -6.742 -0.875 1.00 96.31 78 THR A O 1
ATOM 623 N N . TYR A 1 79 ? 19.936 -5.939 0.707 1.00 93.06 79 TYR A N 1
ATOM 624 C CA . TYR A 1 79 ? 20.682 -4.746 1.077 1.00 93.06 79 TYR A CA 1
ATOM 625 C C . TYR A 1 79 ? 20.877 -4.750 2.590 1.00 93.06 79 TYR A C 1
ATOM 627 O O . TYR A 1 79 ? 19.908 -4.741 3.356 1.00 93.06 79 TYR A O 1
ATOM 635 N N . GLU A 1 80 ? 22.142 -4.760 3.000 1.00 89.94 80 GLU A N 1
ATOM 636 C CA . GLU A 1 80 ? 22.527 -4.679 4.404 1.00 89.94 80 GLU A CA 1
ATOM 637 C C . GLU A 1 80 ? 22.340 -3.249 4.938 1.00 89.94 80 GLU A C 1
ATOM 639 O O . GLU A 1 80 ? 22.493 -2.275 4.184 1.00 89.94 80 GLU A O 1
ATOM 644 N N . PRO A 1 81 ? 22.012 -3.094 6.232 1.00 86.25 81 PRO A N 1
ATOM 645 C CA . PRO A 1 81 ? 22.061 -1.794 6.883 1.00 86.25 81 PRO A CA 1
ATOM 646 C C . PRO A 1 81 ? 23.480 -1.216 6.820 1.00 86.25 81 PRO A C 1
ATOM 648 O O . PRO A 1 81 ? 24.472 -1.942 6.766 1.00 86.25 81 PRO A O 1
ATOM 651 N N . LYS A 1 82 ? 23.587 0.116 6.830 1.00 81.25 82 LYS A N 1
ATOM 652 C CA . LYS A 1 82 ? 24.895 0.776 6.930 1.00 81.25 82 LYS A CA 1
ATOM 653 C C . LYS A 1 82 ? 25.548 0.412 8.268 1.00 81.25 82 LYS A C 1
ATOM 655 O O . LYS A 1 82 ? 24.856 0.374 9.288 1.00 81.25 82 LYS A O 1
ATOM 660 N N . GLU A 1 83 ? 26.862 0.187 8.254 1.00 76.94 83 GLU A N 1
ATOM 661 C CA . GLU A 1 83 ? 27.645 -0.082 9.465 1.00 76.94 83 GLU A CA 1
ATOM 662 C C . GLU A 1 83 ? 27.342 0.951 10.562 1.00 76.94 83 GLU A C 1
ATOM 664 O O . GLU A 1 83 ? 27.244 2.151 10.300 1.00 76.94 83 GLU A O 1
ATOM 669 N N . GLY A 1 84 ? 27.147 0.465 11.790 1.00 70.12 84 GLY A N 1
ATOM 670 C CA . GLY A 1 84 ? 26.849 1.290 12.963 1.00 70.12 84 GLY A CA 1
ATOM 671 C C . GLY A 1 84 ? 25.365 1.566 13.225 1.00 70.12 84 GLY A C 1
ATOM 672 O O . GLY A 1 84 ? 25.043 2.072 14.296 1.00 70.12 84 GLY A O 1
ATOM 673 N N . ASN A 1 85 ? 24.445 1.199 12.321 1.00 69.44 85 ASN A N 1
ATOM 674 C CA . ASN A 1 85 ? 23.005 1.372 12.544 1.00 69.44 85 ASN A CA 1
ATOM 675 C C . ASN A 1 85 ? 22.275 0.033 12.741 1.00 69.44 85 ASN A C 1
ATOM 677 O O . ASN A 1 85 ? 21.449 -0.376 11.924 1.00 69.44 85 ASN A O 1
ATOM 681 N N . TRP A 1 86 ? 22.575 -0.639 13.857 1.00 62.09 86 TRP A N 1
ATOM 682 C CA . TRP A 1 86 ? 22.015 -1.945 14.243 1.00 62.09 86 TRP A CA 1
ATOM 683 C C . TRP A 1 86 ? 20.484 -1.970 14.392 1.00 62.09 86 TRP A C 1
ATOM 685 O O . TRP A 1 86 ? 19.893 -3.044 14.459 1.00 62.09 86 TRP A O 1
ATOM 695 N N . GLN A 1 87 ? 19.830 -0.804 14.437 1.00 66.00 87 GLN A N 1
ATOM 696 C CA . GLN A 1 87 ? 18.368 -0.698 14.477 1.00 66.00 87 GLN A CA 1
ATOM 697 C C . GLN A 1 87 ? 17.713 -0.855 13.096 1.00 66.00 87 GLN A C 1
ATOM 699 O O . GLN A 1 87 ? 16.503 -1.071 13.013 1.00 66.00 87 GLN A O 1
ATOM 704 N N . VAL A 1 88 ? 18.482 -0.753 12.007 1.00 72.38 88 VAL A N 1
ATOM 705 C CA . VAL A 1 88 ? 17.963 -0.908 10.646 1.00 72.38 88 VAL A CA 1
ATOM 706 C C . VAL A 1 88 ? 18.047 -2.377 10.251 1.00 72.38 88 VAL A C 1
ATOM 708 O O . VAL A 1 88 ? 19.119 -2.971 10.200 1.00 72.38 88 VAL A O 1
ATOM 711 N N . GLN A 1 89 ? 16.894 -2.977 9.972 1.00 83.06 89 GLN A N 1
ATOM 712 C CA . GLN A 1 89 ? 16.819 -4.358 9.502 1.00 83.06 89 GLN A CA 1
ATOM 713 C C . GLN A 1 89 ? 17.313 -4.472 8.053 1.00 83.06 89 GLN A C 1
ATOM 715 O O . GLN A 1 89 ? 17.243 -3.513 7.279 1.00 83.06 89 GLN A O 1
ATOM 720 N N . ARG A 1 90 ? 17.772 -5.670 7.664 1.00 92.12 90 ARG A N 1
ATOM 721 C CA . ARG A 1 90 ? 18.040 -5.989 6.255 1.00 92.12 90 ARG A CA 1
ATOM 722 C C . ARG A 1 90 ? 16.793 -5.763 5.415 1.00 92.12 90 ARG A C 1
ATOM 724 O O . ARG A 1 90 ? 15.678 -6.086 5.833 1.00 92.12 90 ARG A O 1
ATOM 731 N N . THR A 1 91 ? 17.006 -5.265 4.204 1.00 94.44 91 THR A N 1
ATOM 732 C CA . THR A 1 91 ? 15.927 -5.049 3.241 1.00 94.44 91 THR A CA 1
ATOM 733 C C . THR A 1 91 ? 16.166 -5.849 1.975 1.00 94.44 91 THR A C 1
ATOM 735 O O . THR A 1 91 ? 17.299 -6.062 1.550 1.00 94.44 91 THR A O 1
ATOM 738 N N . VAL A 1 92 ? 15.078 -6.271 1.350 1.00 96.88 92 VAL A N 1
ATOM 739 C CA . VAL A 1 92 ? 15.065 -6.883 0.024 1.00 96.88 92 VAL A CA 1
ATOM 740 C C . VAL A 1 92 ? 14.413 -5.935 -0.954 1.00 96.88 92 VAL A C 1
ATOM 742 O O . VAL A 1 92 ? 13.486 -5.206 -0.608 1.00 96.88 92 VAL A O 1
ATOM 745 N N . ARG A 1 93 ? 14.886 -5.939 -2.195 1.00 97.00 93 ARG A N 1
ATOM 746 C CA . ARG A 1 93 ? 14.382 -5.041 -3.228 1.00 97.00 93 ARG A CA 1
ATOM 747 C C . ARG A 1 93 ? 14.389 -5.702 -4.589 1.00 97.00 93 ARG A C 1
ATOM 749 O O . ARG A 1 93 ? 15.355 -6.361 -4.979 1.00 97.00 93 ARG A O 1
ATOM 756 N N . ILE A 1 94 ? 13.336 -5.418 -5.341 1.00 96.94 94 ILE A N 1
ATOM 757 C CA . ILE A 1 94 ? 13.237 -5.691 -6.771 1.00 96.94 94 ILE A CA 1
ATOM 758 C C . ILE A 1 94 ? 13.097 -4.362 -7.524 1.00 96.94 94 ILE A C 1
ATOM 760 O O . ILE A 1 94 ? 12.489 -3.412 -7.034 1.00 96.94 94 ILE A O 1
ATOM 764 N N . LEU A 1 95 ? 13.733 -4.273 -8.693 1.00 95.88 95 LEU A N 1
ATOM 765 C CA . LEU A 1 95 ? 13.781 -3.068 -9.530 1.00 95.88 95 LEU A CA 1
ATOM 766 C C . LEU A 1 95 ? 13.300 -3.388 -10.941 1.00 95.88 95 LEU A C 1
ATOM 768 O O . LEU A 1 95 ? 13.809 -4.328 -11.526 1.00 95.88 95 LEU A O 1
ATOM 772 N N . PHE A 1 96 ? 12.430 -2.594 -11.536 1.00 95.38 96 PHE A N 1
ATOM 773 C CA . PHE A 1 96 ? 11.928 -2.738 -12.899 1.00 95.38 96 PHE A CA 1
ATOM 774 C C . PHE A 1 96 ? 12.418 -1.553 -13.736 1.00 95.38 96 PHE A C 1
ATOM 776 O O . PHE A 1 96 ? 11.898 -0.447 -13.639 1.00 95.38 96 PHE A O 1
ATOM 783 N N . GLY A 1 97 ? 13.498 -1.763 -14.495 1.00 92.50 97 GLY A N 1
ATOM 784 C CA . GLY A 1 97 ? 14.196 -0.715 -15.258 1.00 92.50 97 GLY A CA 1
ATOM 785 C C . GLY A 1 97 ? 13.798 -0.590 -16.730 1.00 92.50 97 GLY A C 1
ATOM 786 O O . GLY A 1 97 ? 14.643 -0.227 -17.546 1.00 92.50 97 GLY A O 1
ATOM 787 N N . ARG A 1 98 ? 12.577 -0.982 -17.106 1.00 90.19 98 ARG A N 1
ATOM 788 C CA . ARG A 1 98 ? 12.082 -0.836 -18.480 1.00 90.19 98 ARG A CA 1
ATOM 789 C C . ARG A 1 98 ? 11.284 0.453 -18.601 1.00 90.19 98 ARG A C 1
ATOM 791 O O . ARG A 1 98 ? 10.456 0.756 -17.744 1.00 90.19 98 ARG A O 1
ATOM 798 N N . LYS A 1 99 ? 11.538 1.196 -19.682 1.00 90.50 99 LYS A N 1
ATOM 799 C CA . LYS A 1 99 ? 10.954 2.521 -19.916 1.00 90.50 99 LYS A CA 1
ATOM 800 C C . LYS A 1 99 ? 9.423 2.477 -19.885 1.00 90.50 99 LYS A C 1
ATOM 802 O O . LYS A 1 99 ? 8.834 3.280 -19.174 1.00 90.50 99 LYS A O 1
ATOM 807 N N . ARG A 1 100 ? 8.806 1.501 -20.558 1.00 92.25 100 ARG A N 1
ATOM 808 C CA . ARG A 1 100 ? 7.345 1.353 -20.626 1.00 92.25 100 ARG A CA 1
ATOM 809 C C . ARG A 1 100 ? 6.708 1.101 -19.261 1.00 92.25 100 ARG A C 1
ATOM 811 O O . ARG A 1 100 ? 5.733 1.753 -18.900 1.00 92.25 100 ARG A O 1
ATOM 818 N N . PHE A 1 101 ? 7.315 0.221 -18.468 1.00 93.75 101 PHE A N 1
ATOM 819 C CA . PHE A 1 101 ? 6.869 -0.043 -17.101 1.00 93.75 101 PHE A CA 1
ATOM 820 C C . PHE A 1 101 ? 6.972 1.222 -16.233 1.00 93.75 101 PHE A C 1
ATOM 822 O O . PHE A 1 101 ? 6.043 1.561 -15.514 1.00 93.75 101 PHE A O 1
ATOM 829 N N . TYR A 1 102 ? 8.070 1.978 -16.342 1.00 94.25 102 TYR A N 1
ATOM 830 C CA . TYR A 1 102 ? 8.220 3.264 -15.653 1.00 94.25 102 TYR A CA 1
ATOM 831 C C . TYR A 1 102 ? 7.172 4.302 -16.087 1.00 94.25 102 TYR A C 1
ATOM 833 O O . TYR A 1 102 ? 6.569 4.952 -15.237 1.00 94.25 102 TYR A O 1
ATOM 841 N N . GLU A 1 103 ? 6.938 4.449 -17.390 1.00 92.88 103 GLU A N 1
ATOM 842 C CA . GLU A 1 103 ? 5.961 5.397 -17.941 1.00 92.88 103 GLU A CA 1
ATOM 843 C C . GLU A 1 103 ? 4.526 5.049 -17.543 1.00 92.88 103 GLU A C 1
ATOM 845 O O . GLU A 1 103 ? 3.754 5.956 -17.251 1.00 92.88 103 GLU A O 1
ATOM 850 N N . THR A 1 104 ? 4.202 3.758 -17.427 1.00 93.00 104 THR A N 1
ATOM 851 C CA . THR A 1 104 ? 2.909 3.288 -16.905 1.00 93.00 104 THR A CA 1
ATOM 852 C C . THR A 1 104 ? 2.659 3.814 -15.494 1.00 93.00 104 THR A C 1
ATOM 854 O O . THR A 1 104 ? 1.598 4.364 -15.221 1.00 93.00 104 THR A O 1
ATOM 857 N N . PHE A 1 105 ? 3.648 3.725 -14.598 1.00 91.38 105 PHE A N 1
ATOM 858 C CA . PHE A 1 105 ? 3.509 4.275 -13.247 1.00 91.38 105 PHE A CA 1
ATOM 859 C C . PHE A 1 105 ? 3.349 5.797 -13.283 1.00 91.38 105 PHE A C 1
ATOM 861 O O . PHE A 1 105 ? 2.425 6.324 -12.676 1.00 91.38 105 PHE A O 1
ATOM 868 N N . VAL A 1 106 ? 4.178 6.514 -14.046 1.00 89.81 106 VAL A N 1
ATOM 869 C CA . VAL A 1 106 ? 4.026 7.975 -14.183 1.00 89.81 106 VAL A CA 1
ATOM 870 C C . VAL A 1 106 ? 2.612 8.349 -14.656 1.00 89.81 106 VAL A C 1
ATOM 872 O O . VAL A 1 106 ? 2.005 9.250 -14.080 1.00 89.81 106 VAL A O 1
ATOM 875 N N . ALA A 1 107 ? 2.059 7.626 -15.634 1.00 88.69 107 ALA A N 1
ATOM 876 C CA . ALA A 1 107 ? 0.702 7.839 -16.141 1.00 88.69 107 ALA A CA 1
ATOM 877 C C . ALA A 1 107 ? -0.397 7.519 -15.111 1.00 88.69 107 ALA A C 1
ATOM 879 O O . ALA A 1 107 ? -1.427 8.186 -15.094 1.00 88.69 107 ALA A O 1
ATOM 880 N N . LEU A 1 108 ? -0.169 6.556 -14.213 1.00 86.50 108 LEU A N 1
ATOM 881 C CA . LEU A 1 108 ? -1.069 6.244 -13.095 1.00 86.50 108 LEU A CA 1
ATOM 882 C C . LEU A 1 108 ? -1.045 7.307 -11.977 1.00 86.50 108 LEU A C 1
ATOM 884 O O . LEU A 1 108 ? -1.746 7.155 -10.982 1.00 86.50 108 LEU A O 1
ATOM 888 N N . GLY A 1 109 ? -0.271 8.388 -12.124 1.00 79.94 109 GLY A N 1
ATOM 889 C CA . GLY A 1 109 ? -0.182 9.470 -11.138 1.00 79.94 109 GLY A CA 1
ATOM 890 C C . GLY A 1 109 ? 0.933 9.272 -10.112 1.00 79.94 109 GLY A C 1
ATOM 891 O O . GLY A 1 109 ? 0.955 9.937 -9.075 1.00 79.94 109 GLY A O 1
ATOM 892 N N . TYR A 1 110 ? 1.870 8.367 -10.392 1.00 78.94 110 TYR A N 1
ATOM 893 C CA . TYR A 1 110 ? 3.003 8.084 -9.527 1.00 78.94 110 TYR A CA 1
ATOM 894 C C . TYR A 1 110 ? 4.071 9.176 -9.643 1.00 78.94 110 TYR A C 1
ATOM 896 O O . TYR A 1 110 ? 4.825 9.256 -10.613 1.00 78.94 110 TYR A O 1
ATOM 904 N N . GLY A 1 111 ? 4.124 10.035 -8.631 1.00 66.69 111 GLY A N 1
ATOM 905 C CA . GLY A 1 111 ? 5.094 11.119 -8.527 1.00 66.69 111 GLY A CA 1
ATOM 906 C C . GLY A 1 111 ? 6.492 10.674 -8.084 1.00 66.69 111 GLY A C 1
ATOM 907 O O . GLY A 1 111 ? 6.727 9.537 -7.663 1.00 66.69 111 GLY A O 1
ATOM 908 N N . ASN A 1 112 ? 7.445 11.612 -8.134 1.00 65.12 112 ASN A N 1
ATOM 909 C CA . ASN A 1 112 ? 8.825 11.391 -7.678 1.00 65.12 112 ASN A CA 1
ATOM 910 C C . ASN A 1 112 ? 8.909 11.115 -6.170 1.00 65.12 112 ASN A C 1
ATOM 912 O O . ASN A 1 112 ? 9.785 10.377 -5.718 1.00 65.12 112 ASN A O 1
ATOM 916 N N . ARG A 1 113 ? 8.005 11.715 -5.392 1.00 66.31 113 ARG A N 1
ATOM 917 C CA . ARG A 1 113 ? 7.821 11.471 -3.960 1.00 66.31 113 ARG A CA 1
ATOM 918 C C . ARG A 1 113 ? 6.372 11.060 -3.722 1.00 66.31 113 ARG A C 1
ATOM 920 O O . ARG A 1 113 ? 5.496 11.471 -4.473 1.00 66.31 113 ARG A O 1
ATOM 927 N N . LYS A 1 114 ? 6.105 10.336 -2.630 1.00 67.88 114 LYS A N 1
ATOM 928 C CA . LYS A 1 114 ? 4.734 9.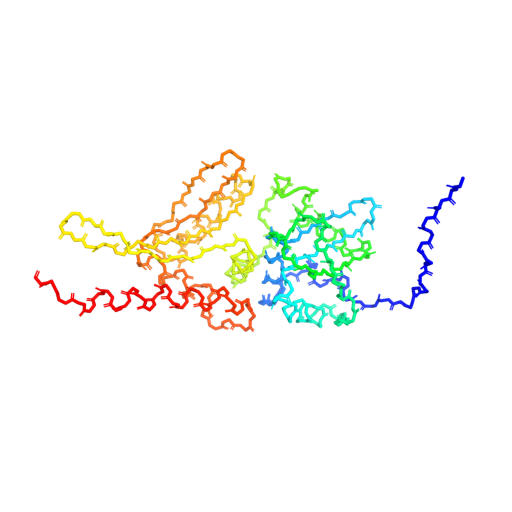981 -2.206 1.00 67.88 114 LYS A CA 1
ATOM 929 C C . LYS A 1 114 ? 3.799 11.194 -2.106 1.00 67.88 114 LYS A C 1
ATOM 931 O O . LYS A 1 114 ? 2.620 11.091 -2.407 1.00 67.88 114 LYS A O 1
ATOM 936 N N . ALA A 1 115 ? 4.330 12.342 -1.676 1.00 63.62 115 ALA A N 1
ATOM 937 C CA . ALA A 1 115 ? 3.577 13.596 -1.583 1.00 63.62 115 ALA A CA 1
ATOM 938 C C . ALA A 1 115 ? 3.203 14.186 -2.952 1.00 63.62 115 ALA A C 1
ATOM 940 O O . ALA A 1 115 ? 2.276 14.980 -3.034 1.00 63.62 115 ALA A O 1
ATOM 941 N N . ASP A 1 116 ? 3.908 13.788 -4.012 1.00 65.88 116 ASP A N 1
ATOM 942 C CA . ASP A 1 116 ? 3.662 14.237 -5.382 1.00 65.88 116 ASP A CA 1
ATOM 943 C C . ASP A 1 116 ? 2.717 13.275 -6.127 1.00 65.88 116 ASP A C 1
ATOM 945 O O . ASP A 1 116 ? 2.609 13.350 -7.349 1.00 65.88 116 ASP A O 1
ATOM 949 N N . TYR A 1 117 ? 2.094 12.313 -5.433 1.00 71.69 117 TYR A N 1
ATOM 950 C CA . TYR A 1 117 ? 1.116 11.428 -6.062 1.00 71.69 117 TYR A CA 1
ATOM 951 C C . TYR A 1 117 ? -0.100 12.259 -6.444 1.00 71.69 117 TYR A C 1
ATOM 953 O O . TYR A 1 117 ? -0.696 12.914 -5.584 1.00 71.69 117 TYR A O 1
ATOM 961 N N . ALA A 1 118 ? -0.399 12.262 -7.744 1.00 60.00 118 ALA A N 1
ATOM 962 C CA . ALA A 1 118 ? -1.330 13.207 -8.338 1.00 60.00 118 ALA A CA 1
ATOM 963 C C . ALA A 1 118 ? -2.756 12.968 -7.838 1.00 60.00 118 ALA A C 1
ATOM 965 O O . ALA A 1 118 ? -3.398 13.936 -7.465 1.00 60.00 118 ALA A O 1
ATOM 966 N N . ASP A 1 119 ? -3.197 11.703 -7.763 1.00 68.81 119 ASP A N 1
ATOM 967 C CA . ASP A 1 119 ? -4.496 11.288 -7.224 1.00 68.81 119 ASP A CA 1
ATOM 968 C C . ASP A 1 119 ? -4.575 9.753 -7.064 1.00 68.81 119 ASP A C 1
ATOM 970 O O . ASP A 1 119 ? -3.610 9.015 -7.295 1.00 68.81 119 ASP A O 1
ATOM 974 N N . PHE A 1 120 ? -5.737 9.264 -6.629 1.00 75.88 120 PHE A N 1
ATOM 975 C CA . PHE A 1 120 ? -6.090 7.844 -6.643 1.00 75.88 120 PHE A CA 1
ATOM 976 C C . PHE A 1 120 ? -6.069 7.302 -8.087 1.00 75.88 120 PHE A C 1
ATOM 978 O O . PHE A 1 120 ? -6.702 7.906 -8.955 1.00 75.88 120 PHE A O 1
ATOM 985 N N . PRO A 1 121 ? -5.401 6.169 -8.367 1.00 83.38 121 PRO A N 1
ATOM 986 C CA . PRO A 1 121 ? -5.364 5.617 -9.717 1.00 83.38 121 PRO A CA 1
ATOM 987 C C . PRO A 1 121 ? -6.765 5.192 -10.175 1.00 83.38 121 PRO A C 1
ATOM 989 O O . PRO A 1 121 ? -7.599 4.773 -9.365 1.00 83.38 121 PRO A O 1
ATOM 992 N N . SER A 1 122 ? -7.009 5.267 -11.487 1.00 84.94 122 SER A N 1
ATOM 993 C CA . SER A 1 122 ? -8.241 4.757 -12.092 1.00 84.94 122 SER A CA 1
ATOM 994 C C . SER A 1 122 ? -8.261 3.230 -11.994 1.00 84.94 122 SER A C 1
ATOM 996 O O . SER A 1 122 ? -7.526 2.537 -12.697 1.00 84.94 122 SER A O 1
ATOM 998 N N . ILE A 1 123 ? -9.063 2.712 -11.066 1.00 90.88 123 ILE A N 1
ATOM 999 C CA . ILE A 1 123 ? -9.226 1.285 -10.782 1.00 90.88 123 ILE A CA 1
ATOM 1000 C C . ILE A 1 123 ? -10.729 0.993 -10.777 1.00 90.88 123 ILE A C 1
ATOM 1002 O O . ILE A 1 123 ? -11.468 1.763 -10.160 1.00 90.88 123 ILE A O 1
ATOM 1006 N N . PRO A 1 124 ? -11.194 -0.099 -11.416 1.00 94.88 124 PRO A N 1
ATOM 1007 C CA . PRO A 1 124 ? -12.590 -0.517 -11.331 1.00 94.88 124 PRO A CA 1
ATOM 1008 C C . PRO A 1 124 ? -13.062 -0.661 -9.879 1.00 94.88 124 PRO A C 1
ATOM 1010 O O . PRO A 1 124 ? -12.348 -1.234 -9.056 1.00 94.88 124 PRO A O 1
ATOM 1013 N N . ASP A 1 125 ? -14.282 -0.217 -9.569 1.00 94.19 125 ASP A N 1
ATOM 1014 C CA . ASP A 1 125 ? -14.792 -0.171 -8.187 1.00 94.19 125 ASP A CA 1
ATOM 1015 C C . ASP A 1 125 ? -14.716 -1.527 -7.467 1.00 94.19 125 ASP A C 1
ATOM 1017 O O . ASP A 1 125 ? -14.315 -1.605 -6.307 1.00 94.19 125 ASP A O 1
ATOM 1021 N N . HIS A 1 126 ? -15.000 -2.622 -8.178 1.00 95.88 126 HIS A N 1
ATOM 1022 C CA . HIS A 1 126 ? -14.922 -3.979 -7.628 1.00 95.88 126 HIS A CA 1
ATOM 1023 C C . HIS A 1 126 ? -13.489 -4.428 -7.271 1.00 95.88 126 HIS A C 1
ATOM 1025 O O . HIS A 1 126 ? -13.316 -5.358 -6.484 1.00 95.88 126 HIS A O 1
ATOM 1031 N N . LEU A 1 127 ? -12.458 -3.765 -7.808 1.00 97.75 127 LEU A N 1
ATOM 1032 C CA . LEU A 1 127 ? -11.044 -4.012 -7.499 1.00 97.75 127 LEU A CA 1
ATOM 1033 C C . LEU A 1 127 ? -10.475 -3.038 -6.461 1.00 97.75 127 LEU A C 1
ATOM 1035 O O . LEU A 1 127 ? -9.371 -3.249 -5.951 1.00 97.75 127 LEU A O 1
ATOM 1039 N N . LEU A 1 128 ? -11.222 -1.991 -6.104 1.00 96.38 128 LEU A N 1
ATOM 1040 C CA . LEU A 1 128 ? -10.758 -0.936 -5.208 1.00 96.38 128 LEU A CA 1
ATOM 1041 C C . LEU A 1 128 ? -10.384 -1.478 -3.822 1.00 96.38 128 LEU A C 1
ATOM 1043 O O . LEU A 1 128 ? -9.372 -1.072 -3.248 1.00 96.38 128 LEU A O 1
ATOM 1047 N N . ARG A 1 129 ? -11.135 -2.467 -3.318 1.00 98.12 129 ARG A N 1
ATOM 1048 C CA . ARG A 1 129 ? -10.824 -3.166 -2.059 1.00 98.12 129 ARG A CA 1
ATOM 1049 C C . ARG A 1 129 ? -9.437 -3.818 -2.068 1.00 98.12 129 ARG A C 1
ATOM 1051 O O . ARG A 1 129 ? -8.723 -3.760 -1.071 1.00 98.12 129 ARG A O 1
ATOM 1058 N N . HIS A 1 130 ? -9.024 -4.380 -3.205 1.00 98.56 130 HIS A N 1
ATOM 1059 C CA . HIS A 1 130 ? -7.746 -5.077 -3.356 1.00 98.56 130 HIS A CA 1
ATOM 1060 C C . HIS A 1 130 ? -6.583 -4.088 -3.406 1.00 98.56 130 HIS A C 1
ATOM 1062 O O . HIS A 1 130 ? -5.564 -4.300 -2.749 1.00 98.56 130 HIS A O 1
ATOM 1068 N N . PHE A 1 131 ? -6.769 -2.961 -4.096 1.00 97.50 131 PHE A N 1
ATOM 1069 C CA . PHE A 1 131 ? -5.820 -1.850 -4.068 1.00 97.50 131 PHE A CA 1
ATOM 1070 C C . PHE A 1 131 ? -5.621 -1.293 -2.656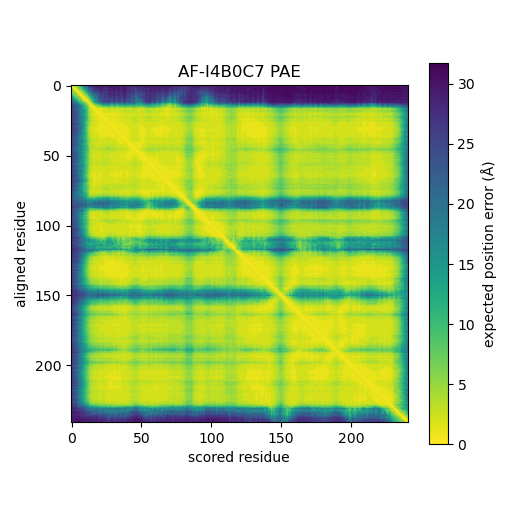 1.00 97.50 131 PHE A C 1
ATOM 1072 O O . PHE A 1 131 ? -4.487 -1.167 -2.192 1.00 97.50 131 PHE A O 1
ATOM 1079 N N . ILE A 1 132 ? -6.711 -1.029 -1.929 1.00 97.94 132 ILE A N 1
ATOM 1080 C CA . ILE A 1 132 ? -6.627 -0.520 -0.555 1.00 97.94 132 ILE A CA 1
ATOM 1081 C C . ILE A 1 132 ? -5.978 -1.553 0.374 1.00 97.94 132 ILE A C 1
ATOM 1083 O O . ILE A 1 132 ? -5.171 -1.177 1.226 1.00 97.94 132 ILE A O 1
ATOM 1087 N N . ARG A 1 133 ? -6.252 -2.853 0.185 1.00 98.62 133 ARG A N 1
ATOM 1088 C CA . ARG A 1 133 ? -5.543 -3.918 0.909 1.00 98.62 133 ARG A CA 1
ATOM 1089 C C . ARG A 1 133 ? -4.040 -3.864 0.645 1.00 98.62 133 ARG A C 1
ATOM 1091 O O . ARG A 1 133 ? -3.278 -3.923 1.602 1.00 98.62 133 ARG A O 1
ATOM 1098 N N . GLY A 1 134 ? -3.611 -3.694 -0.605 1.00 98.12 134 GLY A N 1
ATOM 1099 C CA . GLY A 1 134 ? -2.195 -3.518 -0.938 1.00 98.12 134 GLY A CA 1
ATOM 1100 C C . GLY A 1 134 ? -1.563 -2.321 -0.222 1.00 98.12 134 GLY A C 1
ATOM 1101 O O . GLY A 1 134 ? -0.486 -2.435 0.357 1.00 98.12 134 GLY A O 1
ATOM 1102 N N . MET A 1 135 ? -2.260 -1.182 -0.172 1.00 96.88 135 MET A N 1
ATOM 1103 C CA . MET A 1 135 ? -1.783 -0.011 0.576 1.00 96.88 135 MET A CA 1
ATOM 1104 C C . MET A 1 135 ? -1.660 -0.284 2.080 1.00 96.88 135 MET A C 1
ATOM 1106 O O . MET A 1 135 ? -0.685 0.126 2.713 1.00 96.88 135 MET A O 1
ATOM 1110 N N . PHE A 1 136 ? -2.645 -0.974 2.661 1.00 98.25 136 PHE A N 1
ATOM 1111 C CA . PHE A 1 136 ? -2.618 -1.369 4.066 1.00 98.25 136 PHE A CA 1
ATOM 1112 C C . PHE A 1 136 ? -1.468 -2.344 4.364 1.00 98.25 136 PHE A C 1
ATOM 1114 O O . PHE A 1 136 ? -0.741 -2.191 5.353 1.00 98.25 136 PHE A O 1
ATOM 1121 N N . ASP A 1 137 ? -1.272 -3.337 3.504 1.00 97.81 137 ASP A N 1
ATOM 1122 C CA . ASP A 1 137 ? -0.239 -4.347 3.693 1.00 97.81 137 ASP A CA 1
ATOM 1123 C C . ASP A 1 137 ? 1.167 -3.739 3.603 1.00 97.81 137 ASP A C 1
ATOM 1125 O O . ASP A 1 137 ? 2.023 -4.096 4.416 1.00 97.81 137 ASP A O 1
ATOM 1129 N N . ALA A 1 138 ? 1.366 -2.731 2.752 1.00 95.44 138 ALA A N 1
ATOM 1130 C CA . ALA A 1 138 ? 2.587 -1.931 2.711 1.00 95.44 138 ALA A CA 1
ATOM 1131 C C . ALA A 1 138 ? 2.749 -1.048 3.970 1.00 95.44 138 ALA A C 1
ATOM 1133 O O . ALA A 1 138 ? 3.477 -1.396 4.904 1.00 95.44 138 ALA A O 1
ATOM 1134 N N . ASP A 1 139 ? 1.973 0.035 4.089 1.00 91.56 139 ASP A N 1
ATOM 1135 C CA . ASP A 1 139 ? 2.225 1.117 5.069 1.00 91.56 139 ASP A CA 1
ATOM 1136 C C . ASP A 1 139 ? 1.092 1.296 6.104 1.00 91.56 139 ASP A C 1
ATOM 1138 O O . ASP A 1 139 ? 1.064 2.230 6.908 1.00 91.56 139 ASP A O 1
ATOM 1142 N N . GLY A 1 140 ? 0.116 0.389 6.106 1.00 95.94 140 GLY A N 1
ATOM 1143 C CA . GLY A 1 140 ? -0.941 0.355 7.109 1.00 95.94 140 GLY A CA 1
ATOM 1144 C C . GLY A 1 140 ? -0.493 -0.271 8.426 1.00 95.94 140 GLY A C 1
ATOM 1145 O O . GLY A 1 140 ? 0.493 -1.012 8.512 1.00 95.94 140 GLY A O 1
ATOM 1146 N N . TYR A 1 141 ? -1.247 -0.026 9.488 1.00 95.19 141 TYR A N 1
ATOM 1147 C CA . TYR A 1 141 ? -1.075 -0.768 10.727 1.00 95.19 141 TYR A CA 1
ATOM 1148 C C . TYR A 1 141 ? -2.400 -1.019 11.424 1.00 95.19 141 TYR A C 1
ATOM 1150 O O . TYR A 1 141 ? -3.358 -0.258 11.305 1.00 95.19 141 TYR A O 1
ATOM 1158 N N . VAL A 1 142 ? -2.405 -2.097 12.199 1.00 96.31 142 VAL A N 1
ATOM 1159 C CA . VAL A 1 142 ? -3.483 -2.465 13.102 1.00 96.31 142 VAL A CA 1
ATOM 1160 C C . VAL A 1 142 ? -2.885 -2.841 14.451 1.00 96.31 142 VAL A C 1
ATOM 1162 O O . VAL A 1 142 ? -1.877 -3.552 14.516 1.00 96.31 142 VAL A O 1
ATOM 1165 N N . THR A 1 143 ? -3.460 -2.317 15.526 1.00 92.75 143 THR A N 1
ATOM 1166 C CA . THR A 1 143 ? -3.073 -2.639 16.898 1.00 92.75 143 THR A CA 1
ATOM 1167 C C . THR A 1 143 ? -4.297 -2.745 17.794 1.00 92.75 143 THR A C 1
ATOM 1169 O O . THR A 1 143 ? -5.339 -2.131 17.549 1.00 92.75 143 THR A O 1
ATOM 1172 N N . HIS A 1 144 ? -4.140 -3.509 18.868 1.00 88.00 144 HIS A N 1
ATOM 1173 C CA . HIS A 1 144 ? -4.995 -3.448 20.039 1.00 88.00 144 HIS A CA 1
ATOM 1174 C C . HIS A 1 144 ? -4.104 -3.212 21.263 1.00 88.00 144 HIS A C 1
ATOM 1176 O O . HIS A 1 144 ? -2.958 -3.665 21.302 1.00 88.00 144 HIS A O 1
ATOM 1182 N N . SER A 1 145 ? -4.583 -2.465 22.251 1.00 86.56 145 SER A N 1
ATOM 1183 C CA . SER A 1 145 ? -3.857 -2.265 23.504 1.00 86.56 145 SER A CA 1
ATOM 1184 C C . SER A 1 145 ? -4.804 -2.190 24.687 1.00 86.56 145 SER A C 1
ATOM 1186 O O . SER A 1 145 ? -5.893 -1.623 24.604 1.00 86.56 145 SER A O 1
ATOM 1188 N N . LEU A 1 146 ? -4.376 -2.759 25.811 1.00 84.81 146 LEU A N 1
ATOM 1189 C CA . LEU A 1 146 ? -5.106 -2.654 27.063 1.00 84.81 146 LEU A CA 1
ATOM 1190 C C . LEU A 1 146 ? -4.736 -1.338 27.746 1.00 84.81 146 LEU A C 1
ATOM 1192 O O . LEU A 1 146 ? -3.613 -1.148 28.208 1.00 84.81 146 LEU A O 1
ATOM 1196 N N . SER A 1 147 ? -5.696 -0.430 27.846 1.00 80.88 147 SER A N 1
ATOM 1197 C CA . SER A 1 147 ? -5.576 0.747 28.689 1.00 80.88 147 SER A CA 1
ATOM 1198 C C . SER A 1 147 ? -6.073 0.426 30.083 1.00 80.88 147 SER A C 1
ATOM 1200 O O . SER A 1 147 ? -7.279 0.313 30.290 1.00 80.88 147 SER A O 1
ATOM 1202 N N . ARG A 1 148 ? -5.168 0.355 31.054 1.00 81.00 148 ARG A N 1
ATOM 1203 C CA . ARG A 1 148 ? -5.539 0.227 32.465 1.00 81.00 148 ARG A CA 1
ATOM 1204 C C . ARG A 1 148 ? -5.962 1.595 32.997 1.00 81.00 148 ARG A C 1
ATOM 1206 O O . ARG A 1 148 ? -5.127 2.472 33.188 1.00 81.00 148 ARG A O 1
ATOM 1213 N N . GLY A 1 149 ? -7.266 1.808 33.147 1.00 75.12 149 GLY A N 1
ATOM 1214 C CA . GLY A 1 149 ? -7.804 2.959 33.868 1.00 75.12 149 GLY A CA 1
ATOM 1215 C C . GLY A 1 149 ? -7.862 2.687 35.370 1.00 75.12 149 GLY A C 1
ATOM 1216 O O . GLY A 1 149 ? -7.789 1.538 35.795 1.00 75.12 149 GLY A O 1
ATOM 1217 N N . LYS A 1 150 ? -8.056 3.744 36.170 1.00 76.62 150 LYS A N 1
ATOM 1218 C CA . LYS A 1 150 ? -8.177 3.647 37.638 1.00 76.62 150 LYS A CA 1
ATOM 1219 C C . LYS A 1 150 ? -9.296 2.696 38.095 1.00 76.62 150 LYS A C 1
ATOM 1221 O O . LYS A 1 150 ? -9.162 2.078 39.140 1.00 76.62 150 LYS A O 1
ATOM 1226 N N . TYR A 1 151 ? -10.370 2.581 37.309 1.00 75.31 151 TYR A N 1
ATOM 1227 C CA . TYR A 1 151 ? -11.571 1.812 37.668 1.00 75.31 151 TYR A CA 1
ATOM 1228 C C . TYR A 1 151 ? -11.894 0.658 36.714 1.00 75.31 151 TYR A C 1
ATOM 1230 O O . TYR A 1 151 ? -12.571 -0.282 37.103 1.00 75.31 151 TYR A O 1
ATOM 1238 N N . LYS A 1 152 ? -11.432 0.713 35.459 1.00 77.94 152 LYS A N 1
ATOM 1239 C CA . LYS A 1 152 ? -11.632 -0.363 34.483 1.00 77.94 152 LYS A CA 1
ATOM 1240 C C . LYS A 1 152 ? -10.543 -0.367 33.428 1.00 77.94 152 LYS A C 1
ATOM 1242 O O . LYS A 1 152 ? -10.035 0.691 33.041 1.00 77.94 152 LYS A O 1
ATOM 1247 N N . SER A 1 153 ? -10.220 -1.557 32.941 1.00 79.81 153 SER A N 1
ATOM 1248 C CA . SER A 1 153 ? -9.385 -1.701 31.755 1.00 79.81 153 SER A CA 1
ATOM 1249 C C . SER A 1 153 ? -10.245 -1.579 30.498 1.00 79.81 153 SER A C 1
ATOM 1251 O O . SER A 1 153 ? -11.350 -2.109 30.447 1.00 79.81 153 SER A O 1
ATOM 1253 N N . ILE A 1 154 ? -9.756 -0.858 29.491 1.00 81.81 154 ILE A N 1
ATOM 1254 C CA . ILE A 1 154 ? -10.434 -0.669 28.204 1.00 81.81 154 ILE A CA 1
ATOM 1255 C C . ILE A 1 154 ? -9.490 -1.135 27.108 1.00 81.81 154 ILE A C 1
ATOM 1257 O O . ILE A 1 154 ? -8.350 -0.670 27.044 1.00 81.81 154 ILE A O 1
ATOM 1261 N N . VAL A 1 155 ? -9.960 -2.010 26.224 1.00 82.50 155 VAL A N 1
ATOM 1262 C CA . VAL A 1 155 ? -9.214 -2.343 25.010 1.00 82.50 155 VAL A CA 1
ATOM 1263 C C . VAL A 1 155 ? -9.411 -1.236 23.985 1.00 82.50 155 VAL A C 1
ATOM 1265 O O . VAL A 1 155 ? -10.532 -0.850 23.660 1.00 82.50 155 VAL A O 1
ATOM 1268 N N . ARG A 1 156 ? -8.299 -0.687 23.501 1.00 86.00 156 ARG A N 1
ATOM 1269 C CA . ARG A 1 156 ? -8.268 0.306 22.432 1.00 86.00 156 ARG A CA 1
ATOM 1270 C C . ARG A 1 156 ? -7.823 -0.361 21.152 1.00 86.00 156 ARG A C 1
ATOM 1272 O O . ARG A 1 156 ? -6.774 -0.997 21.135 1.00 86.00 156 ARG A O 1
ATOM 1279 N N . PHE A 1 157 ? -8.574 -0.139 20.088 1.00 89.62 157 PHE A N 1
ATOM 1280 C CA . PHE A 1 157 ? -8.212 -0.576 18.751 1.00 89.62 157 PHE A CA 1
ATOM 1281 C C . PHE A 1 157 ? -7.679 0.603 17.951 1.00 89.62 157 PHE A C 1
ATOM 1283 O O . PHE A 1 157 ? -8.057 1.759 18.172 1.00 89.62 157 PHE A O 1
ATOM 1290 N N . ARG A 1 158 ? -6.781 0.319 17.014 1.00 93.12 158 ARG A N 1
ATOM 1291 C CA . ARG A 1 158 ? -6.354 1.306 16.034 1.00 93.12 158 ARG A CA 1
ATOM 1292 C C . ARG A 1 158 ? -6.026 0.623 14.724 1.00 93.12 158 ARG A C 1
ATOM 1294 O O . ARG A 1 158 ? -5.079 -0.147 14.663 1.00 93.12 158 ARG A O 1
ATOM 1301 N N . PHE A 1 159 ? -6.775 0.964 13.692 1.00 97.19 159 PHE A N 1
ATOM 1302 C CA . PHE A 1 159 ? -6.403 0.785 12.298 1.00 97.19 159 PHE A CA 1
ATOM 1303 C C . PHE A 1 159 ? -5.956 2.133 11.739 1.00 97.19 159 PHE A C 1
ATOM 1305 O O . PHE A 1 159 ? -6.525 3.172 12.094 1.00 97.19 159 PHE A O 1
ATOM 1312 N N . SER A 1 160 ? -4.957 2.127 10.864 1.00 97.50 160 SER A N 1
ATOM 1313 C CA . SER A 1 160 ? -4.560 3.315 10.123 1.00 97.50 160 SER A CA 1
ATOM 1314 C C . SER A 1 160 ? -3.939 2.950 8.783 1.00 97.50 160 SER A C 1
ATOM 1316 O O . SER A 1 160 ? -3.140 2.020 8.712 1.00 97.50 160 SER A O 1
ATOM 1318 N N . ILE A 1 161 ? -4.216 3.761 7.765 1.00 97.00 161 ILE A N 1
ATOM 1319 C CA . ILE A 1 161 ? -3.400 3.876 6.551 1.00 97.00 161 ILE A CA 1
ATOM 1320 C C . ILE A 1 161 ? -2.899 5.316 6.484 1.00 97.00 161 ILE A C 1
ATOM 1322 O O . ILE A 1 161 ? -3.674 6.254 6.693 1.00 97.00 161 ILE A O 1
ATOM 1326 N N . SER A 1 162 ? -1.603 5.485 6.244 1.00 93.88 162 SER A N 1
ATOM 1327 C CA . SER A 1 162 ? -0.969 6.797 6.124 1.00 93.88 162 SER A CA 1
ATOM 1328 C C . SER A 1 162 ? -0.720 7.125 4.656 1.00 93.88 162 SER A C 1
ATOM 1330 O O . SER A 1 162 ? -0.241 6.285 3.902 1.00 93.88 162 SER A O 1
ATOM 1332 N N . VAL A 1 163 ? -1.024 8.353 4.252 1.00 91.69 163 VAL A N 1
ATOM 1333 C CA . VAL A 1 163 ? -0.800 8.869 2.898 1.00 91.69 163 VAL A CA 1
ATOM 1334 C C . VAL A 1 163 ? -0.269 10.300 2.972 1.00 91.69 163 VAL A C 1
ATOM 1336 O O . VAL A 1 163 ? -0.450 10.995 3.968 1.00 91.69 163 VAL A O 1
ATOM 1339 N N . ALA A 1 164 ? 0.420 10.754 1.929 1.00 87.12 164 ALA A N 1
ATOM 1340 C CA . ALA A 1 164 ? 1.080 12.064 1.920 1.00 87.12 164 ALA A CA 1
ATOM 1341 C C . ALA A 1 164 ? 0.275 13.165 1.199 1.00 87.12 164 ALA A C 1
ATOM 1343 O O . ALA A 1 1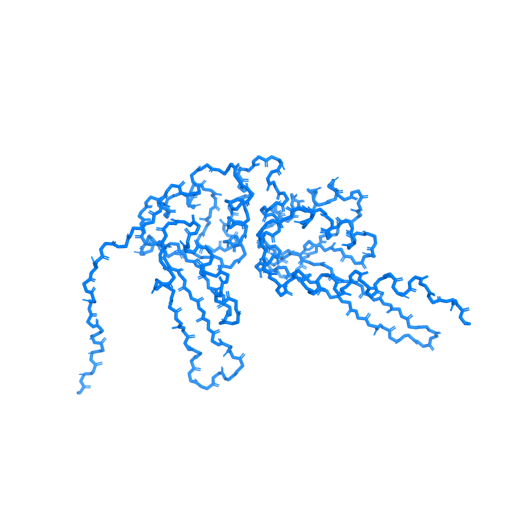64 ? 0.743 14.296 1.105 1.00 87.12 164 ALA A O 1
ATOM 1344 N N . ASN A 1 165 ? -0.922 12.843 0.703 1.00 87.75 165 ASN A N 1
ATOM 1345 C CA . ASN A 1 165 ? -1.794 13.743 -0.048 1.00 87.75 165 ASN A CA 1
ATOM 1346 C C . ASN A 1 165 ? -3.179 13.808 0.634 1.00 87.75 165 ASN A C 1
ATOM 1348 O O . ASN A 1 165 ? -3.739 12.777 1.009 1.00 87.75 165 ASN A O 1
ATOM 1352 N N . GLU A 1 166 ? -3.708 15.022 0.815 1.00 90.38 166 GLU A N 1
ATOM 1353 C CA . GLU A 1 166 ? -4.998 15.276 1.464 1.00 90.38 166 GLU A CA 1
ATOM 1354 C C . GLU A 1 166 ? -6.197 14.769 0.653 1.00 90.38 166 GLU A C 1
ATOM 1356 O O . GLU A 1 166 ? -7.040 14.071 1.217 1.00 90.38 166 GLU A O 1
ATOM 1361 N N . SER A 1 167 ? -6.270 15.068 -0.653 1.00 90.31 167 SER A N 1
ATOM 1362 C CA . SER A 1 167 ? -7.371 14.608 -1.516 1.00 90.31 167 SER A CA 1
ATOM 1363 C C . SER A 1 167 ? -7.415 13.083 -1.548 1.00 90.31 167 SER A C 1
ATOM 1365 O O . SER A 1 167 ? -8.476 12.470 -1.407 1.00 90.31 167 SER A O 1
ATOM 1367 N N . PHE A 1 168 ? -6.236 12.458 -1.611 1.00 91.00 168 PHE A N 1
ATOM 1368 C CA . PHE A 1 168 ? -6.097 11.010 -1.525 1.00 91.00 168 PHE A CA 1
ATOM 1369 C C . PHE A 1 168 ? -6.638 10.477 -0.193 1.00 91.00 168 PHE A C 1
ATOM 1371 O O . PHE A 1 168 ? -7.395 9.506 -0.172 1.00 91.00 168 PHE A O 1
ATOM 1378 N N . ALA A 1 169 ? -6.269 11.105 0.927 1.00 93.88 169 ALA A N 1
ATOM 1379 C CA . ALA A 1 169 ? -6.724 10.701 2.253 1.00 93.88 169 ALA A CA 1
ATOM 1380 C C . ALA A 1 169 ? -8.246 10.827 2.408 1.00 93.88 169 ALA A C 1
ATOM 1382 O O . ALA A 1 169 ? -8.875 9.931 2.970 1.00 93.88 169 ALA A O 1
ATOM 1383 N N . GLN A 1 170 ? -8.838 11.906 1.890 1.00 94.44 170 GLN A N 1
ATOM 1384 C CA . GLN A 1 170 ? -10.286 12.120 1.896 1.00 94.44 170 GLN A CA 1
ATOM 1385 C C . GLN A 1 170 ? -11.001 11.035 1.085 1.00 94.44 170 GLN A C 1
ATOM 1387 O O . GLN A 1 170 ? -11.872 10.355 1.625 1.00 94.44 170 GLN A O 1
ATOM 1392 N N . ARG A 1 171 ? -10.555 10.764 -0.150 1.00 93.69 171 ARG A N 1
ATOM 1393 C CA . ARG A 1 171 ? -11.141 9.707 -0.991 1.00 93.69 171 ARG A CA 1
ATOM 1394 C C . ARG A 1 171 ? -10.990 8.318 -0.372 1.00 93.69 171 ARG A C 1
ATOM 1396 O O . ARG A 1 171 ? -11.923 7.518 -0.425 1.00 93.69 171 ARG A O 1
ATOM 1403 N N . LEU A 1 172 ? -9.840 8.028 0.241 1.00 95.69 172 LEU A N 1
ATOM 1404 C CA . LEU A 1 172 ? -9.621 6.776 0.969 1.00 95.69 172 LEU A CA 1
ATOM 1405 C C . LEU A 1 172 ? -10.594 6.644 2.148 1.00 95.69 172 LEU A C 1
ATOM 1407 O O . LEU A 1 172 ? -11.207 5.591 2.316 1.00 95.69 172 LEU A O 1
ATOM 1411 N N . ARG A 1 173 ? -10.762 7.709 2.942 1.00 97.00 173 ARG A N 1
ATOM 1412 C CA . ARG A 1 173 ? -11.721 7.756 4.054 1.00 97.00 173 ARG A CA 1
ATOM 1413 C C . ARG A 1 173 ? -13.140 7.504 3.559 1.00 97.00 173 ARG A C 1
ATOM 1415 O O . ARG A 1 173 ? -13.808 6.635 4.110 1.00 97.00 173 ARG A O 1
ATOM 1422 N N . ASP A 1 174 ? -13.575 8.224 2.528 1.00 96.62 174 ASP A N 1
ATOM 1423 C CA . ASP A 1 174 ? -14.929 8.119 1.974 1.00 96.62 174 ASP A CA 1
ATOM 1424 C C . ASP A 1 174 ? -15.202 6.711 1.438 1.00 96.62 174 ASP A C 1
ATOM 1426 O O . ASP A 1 174 ? -16.241 6.127 1.736 1.00 96.62 174 ASP A O 1
ATOM 1430 N N . THR A 1 175 ? -14.230 6.126 0.731 1.00 96.69 175 THR A N 1
ATOM 1431 C CA . THR A 1 175 ? -14.324 4.756 0.208 1.00 96.69 175 THR A CA 1
ATOM 1432 C C . THR A 1 175 ? -14.480 3.738 1.335 1.00 96.69 175 THR A C 1
ATOM 1434 O O . THR A 1 175 ? -15.363 2.885 1.284 1.00 96.69 175 THR A O 1
ATOM 1437 N N . LEU A 1 176 ? -13.635 3.819 2.369 1.00 97.75 176 LEU A N 1
ATOM 1438 C CA . LEU A 1 176 ? -13.694 2.896 3.503 1.00 97.75 176 LEU A CA 1
ATOM 1439 C C . LEU A 1 176 ? -14.994 3.057 4.296 1.00 97.75 176 LEU A C 1
ATOM 1441 O O . LEU A 1 176 ? -15.587 2.063 4.708 1.00 97.75 176 LEU A O 1
ATOM 1445 N N . GLN A 1 177 ? -15.453 4.290 4.493 1.00 98.06 177 GLN A N 1
ATOM 1446 C CA . GLN A 1 177 ? -16.696 4.572 5.205 1.00 98.06 177 GLN A CA 1
ATOM 1447 C C . GLN A 1 177 ? -17.917 4.066 4.425 1.00 98.06 177 GLN A C 1
ATOM 1449 O O . GLN A 1 177 ? -18.791 3.439 5.015 1.00 98.06 177 GLN A O 1
ATOM 1454 N N . ALA A 1 178 ? -17.953 4.260 3.104 1.00 97.81 178 ALA A N 1
ATOM 1455 C CA . ALA A 1 178 ? -19.018 3.737 2.250 1.00 97.81 178 ALA A CA 1
ATOM 1456 C C . ALA A 1 178 ? -19.042 2.200 2.227 1.00 97.81 178 ALA A C 1
ATOM 1458 O O . ALA A 1 178 ? -20.109 1.601 2.320 1.00 97.81 178 ALA A O 1
ATOM 1459 N N . ALA A 1 179 ? -17.872 1.561 2.152 1.00 97.12 179 ALA A N 1
ATOM 1460 C CA . ALA A 1 179 ? -17.760 0.106 2.117 1.00 97.12 179 ALA A CA 1
ATOM 1461 C C . ALA A 1 179 ? -18.114 -0.574 3.448 1.00 97.12 179 ALA A C 1
ATOM 1463 O O . ALA A 1 179 ? -18.607 -1.697 3.452 1.00 97.12 179 ALA A O 1
ATOM 1464 N N . THR A 1 180 ? -17.838 0.084 4.576 1.00 97.38 180 THR A N 1
ATOM 1465 C CA . THR A 1 180 ? -18.033 -0.509 5.908 1.00 97.38 180 THR A CA 1
ATOM 1466 C C . THR A 1 180 ? -19.329 -0.084 6.588 1.00 97.38 180 THR A C 1
ATOM 1468 O O . THR A 1 180 ? -19.770 -0.765 7.507 1.00 97.38 180 THR A O 1
ATOM 1471 N N . GLY A 1 181 ? -19.920 1.048 6.188 1.00 97.62 181 GLY A N 1
ATOM 1472 C CA . GLY A 1 181 ? -21.019 1.687 6.918 1.00 97.62 181 GLY A CA 1
ATOM 1473 C C . GLY A 1 181 ? -20.602 2.276 8.274 1.00 97.62 181 GLY A C 1
ATOM 1474 O O . GLY A 1 181 ? -21.449 2.745 9.030 1.00 97.62 181 GLY A O 1
ATOM 1475 N N . GLU A 1 182 ? -19.307 2.265 8.593 1.00 97.50 182 GLU A N 1
ATOM 1476 C CA . GLU A 1 182 ? -18.763 2.647 9.893 1.00 97.50 182 GLU A CA 1
ATOM 1477 C C . GLU A 1 182 ? -17.985 3.961 9.803 1.00 97.50 182 GLU A C 1
ATOM 1479 O O . GLU A 1 182 ? -17.408 4.304 8.772 1.00 97.50 182 GLU A O 1
ATOM 1484 N N . TYR A 1 183 ? -17.928 4.710 10.907 1.00 97.00 183 TYR A N 1
ATOM 1485 C CA . TYR A 1 183 ? -17.188 5.972 10.934 1.00 97.00 183 TYR A CA 1
ATOM 1486 C C . TYR A 1 183 ? -15.681 5.749 10.743 1.00 97.00 183 TYR A C 1
ATOM 1488 O O . TYR A 1 183 ? -15.033 5.078 11.556 1.00 97.00 183 TYR A O 1
ATOM 1496 N N . ILE A 1 184 ? -15.115 6.401 9.724 1.00 98.06 184 ILE A N 1
ATOM 1497 C CA . ILE A 1 184 ? -13.676 6.441 9.460 1.00 98.06 184 ILE A CA 1
ATOM 1498 C C . ILE A 1 184 ? -13.186 7.878 9.646 1.00 98.06 184 ILE A C 1
ATOM 1500 O O . ILE A 1 184 ? -13.649 8.814 8.999 1.00 98.06 184 ILE A O 1
ATOM 1504 N N . GLY A 1 185 ? -12.227 8.063 10.548 1.00 97.25 185 GLY A N 1
ATOM 1505 C CA . GLY A 1 185 ? -11.627 9.361 10.821 1.00 97.25 185 GLY A CA 1
ATOM 1506 C C . GLY A 1 185 ? -10.476 9.682 9.873 1.00 97.25 185 GLY A C 1
ATOM 1507 O O . GLY A 1 185 ? -9.806 8.795 9.347 1.00 97.25 185 GLY A O 1
ATOM 1508 N N . ILE A 1 186 ? -10.186 10.970 9.733 1.00 96.62 186 ILE A N 1
ATOM 1509 C CA . ILE A 1 186 ? -8.967 11.481 9.109 1.00 96.62 186 ILE A CA 1
ATOM 1510 C C . ILE A 1 186 ? -8.261 12.402 10.101 1.00 96.62 186 ILE A C 1
ATOM 1512 O O . ILE A 1 186 ? -8.892 13.096 10.896 1.00 96.62 186 ILE A O 1
ATOM 1516 N N . SER A 1 187 ? -6.936 12.382 10.101 1.00 95.19 187 SER A N 1
ATOM 1517 C CA . SER A 1 187 ? -6.123 13.271 10.931 1.00 95.19 187 SER A CA 1
ATOM 1518 C C . SER A 1 187 ? -4.811 13.576 10.233 1.00 95.19 187 SER A C 1
ATOM 1520 O O . SER A 1 187 ? -4.337 12.766 9.439 1.00 95.19 187 SER A O 1
ATOM 1522 N N . ARG A 1 188 ? -4.213 14.721 10.548 1.00 94.31 188 ARG A N 1
ATOM 1523 C CA . ARG A 1 188 ? -2.943 15.154 9.971 1.00 94.31 188 ARG A CA 1
ATOM 1524 C C . ARG A 1 188 ? -1.880 15.243 11.054 1.00 94.31 188 ARG A C 1
ATOM 1526 O O . ARG A 1 188 ? -2.122 15.825 12.107 1.00 94.31 188 ARG A O 1
ATOM 1533 N N . ASP A 1 189 ? -0.705 14.701 10.769 1.00 89.56 189 ASP A N 1
ATOM 1534 C CA . ASP A 1 189 ? 0.516 14.953 11.527 1.00 89.56 189 ASP A CA 1
ATOM 1535 C C . ASP A 1 189 ? 1.597 15.446 10.561 1.00 89.56 189 ASP A C 1
ATOM 1537 O O . ASP A 1 189 ? 2.024 14.726 9.656 1.00 89.56 189 ASP A O 1
ATOM 1541 N N . LYS A 1 190 ? 2.007 16.709 10.718 1.00 89.50 190 LYS A N 1
ATOM 1542 C CA . LYS A 1 190 ? 2.924 17.416 9.809 1.00 89.50 190 LYS A CA 1
ATOM 1543 C C . LYS A 1 190 ? 2.459 17.337 8.345 1.00 89.50 190 LYS A C 1
ATOM 1545 O O . LYS A 1 190 ? 1.541 18.051 7.938 1.00 89.50 190 LYS A O 1
ATOM 1550 N N . THR A 1 191 ? 3.101 16.493 7.546 1.00 86.88 191 THR A N 1
ATOM 1551 C CA . THR A 1 191 ? 2.848 16.299 6.111 1.00 86.88 191 THR A CA 1
ATOM 1552 C C . THR A 1 191 ? 2.139 14.981 5.804 1.00 86.88 191 THR A C 1
ATOM 1554 O O . THR A 1 191 ? 1.904 14.678 4.640 1.00 86.88 191 THR A O 1
ATOM 1557 N N . ILE A 1 192 ? 1.815 14.187 6.827 1.00 90.81 192 ILE A N 1
ATOM 1558 C CA . ILE A 1 192 ? 1.223 12.860 6.682 1.00 90.81 192 ILE A CA 1
ATOM 1559 C C . ILE A 1 192 ? -0.230 12.914 7.140 1.00 90.81 192 ILE A C 1
ATOM 1561 O O . ILE A 1 192 ? -0.547 13.347 8.250 1.00 90.81 192 ILE A O 1
ATOM 1565 N N . TRP A 1 193 ? -1.112 12.432 6.280 1.00 94.19 193 TRP A N 1
ATOM 1566 C CA . TRP A 1 193 ? -2.517 12.214 6.566 1.00 94.19 193 TRP A CA 1
ATOM 1567 C C . TRP A 1 193 ? -2.729 10.761 6.950 1.00 94.19 193 TRP A C 1
ATOM 1569 O O . TRP A 1 193 ? -2.257 9.851 6.277 1.00 94.19 193 TRP A O 1
ATOM 1579 N N . ALA A 1 194 ? -3.449 10.532 8.036 1.00 95.75 194 ALA A N 1
ATOM 1580 C CA . ALA A 1 194 ? -3.764 9.207 8.526 1.00 95.75 194 ALA A CA 1
ATOM 1581 C C . ALA A 1 194 ? -5.278 9.007 8.534 1.00 95.75 194 ALA A C 1
ATOM 1583 O O . ALA A 1 194 ? -5.996 9.704 9.260 1.00 95.75 194 ALA A O 1
ATOM 1584 N N . VAL A 1 195 ? -5.730 8.026 7.755 1.00 97.50 195 VAL A N 1
ATOM 1585 C CA . VAL A 1 195 ? -7.114 7.543 7.711 1.00 97.50 195 VAL A CA 1
ATOM 1586 C C . VAL A 1 195 ? -7.246 6.422 8.732 1.00 97.50 195 VAL A C 1
ATOM 1588 O O . VAL A 1 195 ? -6.501 5.445 8.662 1.00 97.50 195 VAL A O 1
ATOM 1591 N N . ARG A 1 196 ? -8.123 6.587 9.725 1.00 97.00 196 ARG A N 1
ATOM 1592 C CA . ARG A 1 196 ? -8.101 5.820 10.978 1.00 97.00 196 ARG A CA 1
ATOM 1593 C C . ARG A 1 196 ? -9.473 5.295 11.376 1.00 97.00 196 ARG A C 1
ATOM 1595 O O . ARG A 1 196 ? -10.466 6.009 11.293 1.00 97.00 196 ARG A O 1
ATOM 1602 N N . ALA A 1 197 ? -9.483 4.102 11.956 1.00 96.62 197 ALA A N 1
ATOM 1603 C CA . ALA A 1 197 ? -10.615 3.572 12.708 1.00 96.62 197 ALA A CA 1
ATOM 1604 C C . ALA A 1 197 ? -10.146 3.147 14.103 1.00 96.62 197 ALA A C 1
ATOM 1606 O O . ALA A 1 197 ? -9.076 2.556 14.260 1.00 96.62 197 ALA A O 1
ATOM 1607 N N . THR A 1 198 ? -10.924 3.483 15.129 1.00 93.25 198 THR A N 1
ATOM 1608 C CA . THR A 1 198 ? -10.569 3.228 16.539 1.00 93.25 198 THR A CA 1
ATOM 1609 C C . THR A 1 198 ? -11.615 2.420 17.295 1.00 93.25 198 THR A C 1
ATOM 1611 O O . THR A 1 198 ? -11.363 1.991 18.421 1.00 93.25 198 THR A O 1
ATOM 1614 N N . ASN A 1 199 ? -12.784 2.211 16.692 1.00 89.44 199 ASN A N 1
ATOM 1615 C CA . ASN A 1 199 ? -13.847 1.411 17.273 1.00 89.44 199 ASN A CA 1
ATOM 1616 C C . ASN A 1 199 ? -13.807 -0.022 16.720 1.00 89.44 199 ASN A C 1
ATOM 1618 O O . ASN A 1 199 ? -13.287 -0.279 15.634 1.00 89.44 199 ASN A O 1
ATOM 1622 N N . GLN A 1 200 ? -14.353 -0.951 17.497 1.00 90.12 200 GLN A N 1
ATOM 1623 C CA . GLN A 1 200 ? -14.319 -2.377 17.195 1.00 90.12 200 GLN A CA 1
ATOM 1624 C C . GLN A 1 200 ? -15.141 -2.756 15.957 1.00 90.12 200 GLN A C 1
ATOM 1626 O O . GLN A 1 200 ? -14.673 -3.562 15.158 1.00 90.12 200 GLN A O 1
ATOM 1631 N N . LYS A 1 201 ? -16.337 -2.179 15.784 1.00 93.25 201 LYS A N 1
ATOM 1632 C CA . LYS A 1 201 ? -17.222 -2.503 14.654 1.00 93.25 201 LYS A CA 1
ATOM 1633 C C . LYS A 1 201 ? -16.567 -2.149 13.322 1.00 93.25 201 LYS A C 1
ATOM 1635 O O . LYS A 1 201 ? -16.458 -3.007 12.452 1.00 93.25 201 LYS A O 1
ATOM 1640 N N . ALA A 1 202 ? -16.007 -0.943 13.230 1.00 95.50 202 ALA A N 1
ATOM 1641 C CA . ALA A 1 202 ? -15.206 -0.504 12.095 1.00 95.50 202 ALA A CA 1
ATOM 1642 C C . ALA A 1 202 ? -14.023 -1.439 11.833 1.00 95.50 202 ALA A C 1
ATOM 1644 O O . ALA A 1 202 ? -13.740 -1.757 10.687 1.00 95.50 202 ALA A O 1
ATOM 1645 N N . LEU A 1 203 ? -13.338 -1.915 12.879 1.00 95.50 203 LEU A N 1
ATOM 1646 C CA . LEU A 1 203 ? -12.209 -2.831 12.721 1.00 95.50 203 LEU A CA 1
ATOM 1647 C C . LEU A 1 203 ? -12.630 -4.160 12.073 1.00 95.50 203 LEU A C 1
ATOM 1649 O O . LEU A 1 203 ? -11.973 -4.617 11.142 1.00 95.50 203 LEU A O 1
ATOM 1653 N N . VA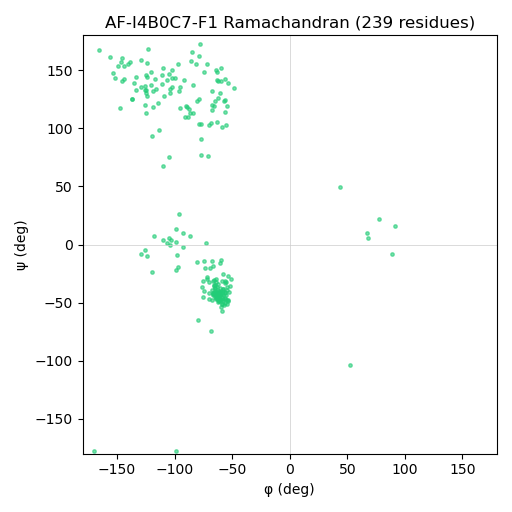L A 1 204 ? -13.732 -4.752 12.538 1.00 95.88 204 VAL A N 1
ATOM 1654 C CA . VAL A 1 204 ? -14.285 -5.997 11.981 1.00 95.88 204 VAL A CA 1
ATOM 1655 C C . VAL A 1 204 ? -14.767 -5.786 10.543 1.00 95.88 204 VAL A C 1
ATOM 1657 O O . VAL A 1 204 ? -14.426 -6.579 9.669 1.00 95.88 204 VAL A O 1
ATOM 1660 N N . ALA A 1 205 ? -15.485 -4.694 10.271 1.00 97.69 205 ALA A N 1
ATOM 1661 C CA . ALA A 1 205 ? -15.965 -4.372 8.928 1.00 97.69 205 ALA A CA 1
ATOM 1662 C C . ALA A 1 205 ? -14.810 -4.113 7.941 1.00 97.69 205 ALA A C 1
ATOM 1664 O O . ALA A 1 205 ? -14.839 -4.591 6.811 1.00 97.69 205 ALA A O 1
ATOM 1665 N N . LEU A 1 206 ? -13.754 -3.415 8.374 1.00 98.25 206 LEU A N 1
ATOM 1666 C CA . LEU A 1 206 ? -12.548 -3.196 7.570 1.00 98.25 206 LEU A CA 1
ATOM 1667 C C . LEU A 1 206 ? -11.814 -4.505 7.277 1.00 98.25 206 LEU A C 1
ATOM 1669 O O 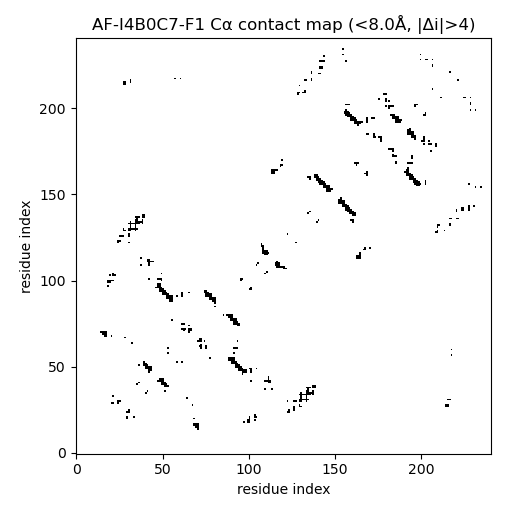. LEU A 1 206 ? -11.361 -4.716 6.156 1.00 98.25 206 LEU A O 1
ATOM 1673 N N . HIS A 1 207 ? -11.680 -5.384 8.272 1.00 97.81 207 HIS A N 1
ATOM 1674 C CA . HIS A 1 207 ? -11.058 -6.694 8.079 1.00 97.81 207 HIS A CA 1
ATOM 1675 C C . HIS A 1 207 ? -11.788 -7.512 7.013 1.00 97.81 207 HIS A C 1
ATOM 1677 O O . HIS A 1 207 ? -11.150 -8.031 6.094 1.00 97.81 207 HIS A O 1
ATOM 1683 N N . HIS A 1 208 ? -13.116 -7.573 7.130 1.00 98.00 208 HIS A N 1
ATOM 1684 C CA . HIS A 1 208 ? -13.995 -8.255 6.189 1.00 98.00 208 HIS A CA 1
ATOM 1685 C C . HIS A 1 208 ? -13.855 -7.664 4.781 1.00 98.00 208 HIS A C 1
ATOM 1687 O O . HIS A 1 208 ? -13.463 -8.377 3.861 1.00 98.00 208 HIS A O 1
ATOM 1693 N N . TYR A 1 209 ? -14.007 -6.344 4.638 1.00 98.50 209 TYR A N 1
ATOM 1694 C CA . TYR A 1 209 ? -13.887 -5.648 3.354 1.00 98.50 209 TYR A CA 1
ATOM 1695 C C . TYR A 1 209 ? -12.542 -5.875 2.648 1.00 98.50 209 TYR A C 1
ATOM 1697 O O . TYR A 1 209 ? -12.496 -6.059 1.430 1.00 98.50 209 TYR A O 1
ATOM 1705 N N . LEU A 1 210 ? -11.432 -5.849 3.394 1.00 98.44 210 LEU A N 1
ATOM 1706 C CA . LEU A 1 210 ? -10.099 -5.947 2.800 1.00 98.44 210 LEU A CA 1
ATOM 1707 C C . LEU A 1 210 ? -9.752 -7.375 2.381 1.00 98.44 210 LEU A C 1
ATOM 1709 O O . LEU A 1 210 ? -9.082 -7.567 1.363 1.00 98.44 210 LEU A O 1
ATOM 1713 N N . TYR A 1 211 ? -10.171 -8.374 3.153 1.00 98.38 211 TYR A N 1
ATOM 1714 C CA . TYR A 1 211 ? -9.605 -9.712 3.038 1.00 98.38 211 TYR A CA 1
ATOM 1715 C C . TYR A 1 211 ? -10.610 -10.845 2.802 1.00 98.38 211 TYR A C 1
ATOM 1717 O O . TYR A 1 211 ? -10.175 -11.985 2.627 1.00 98.38 211 TYR A O 1
ATOM 1725 N N . GLU A 1 212 ? -11.920 -10.597 2.809 1.00 97.44 212 GLU A N 1
ATOM 1726 C CA . GLU A 1 212 ? -12.879 -11.631 2.418 1.00 97.44 212 GLU A CA 1
ATOM 1727 C C . GLU A 1 212 ? -12.572 -12.130 0.997 1.00 97.44 212 GLU A C 1
ATOM 1729 O O . GLU A 1 212 ? -12.471 -11.348 0.050 1.00 97.44 212 GLU A O 1
ATOM 1734 N N . GLY A 1 213 ? -12.369 -13.445 0.869 1.00 97.56 213 GLY A N 1
ATOM 1735 C CA . GLY A 1 213 ? -12.036 -14.095 -0.401 1.00 97.56 213 GLY A CA 1
ATOM 1736 C C . GLY A 1 213 ? -10.666 -13.732 -0.985 1.00 97.56 213 GLY A C 1
ATOM 1737 O O . GLY A 1 213 ? -10.400 -14.094 -2.125 1.00 97.56 213 GLY A O 1
ATOM 1738 N N . ALA A 1 214 ? -9.801 -13.030 -0.245 1.00 98.06 214 ALA A N 1
ATOM 1739 C CA . ALA A 1 214 ? -8.524 -12.561 -0.772 1.00 98.06 214 ALA A CA 1
ATOM 1740 C C . ALA A 1 214 ? -7.547 -13.706 -1.081 1.00 98.06 214 ALA A C 1
ATOM 1742 O O . ALA A 1 214 ? -7.272 -14.544 -0.220 1.00 98.06 214 ALA A O 1
ATOM 1743 N N . THR A 1 215 ? -6.945 -13.681 -2.269 1.00 97.56 215 THR A N 1
ATOM 1744 C CA . THR A 1 215 ? -5.935 -14.663 -2.711 1.00 97.56 215 THR A CA 1
ATOM 1745 C C . THR A 1 215 ? -4.502 -14.170 -2.507 1.00 97.56 215 THR A C 1
ATOM 1747 O O . THR A 1 215 ? -3.564 -14.969 -2.445 1.00 97.56 215 THR A O 1
ATOM 1750 N N . VAL A 1 216 ? -4.317 -12.853 -2.365 1.00 98.00 216 VAL A N 1
ATOM 1751 C CA . VAL A 1 216 ? -3.002 -12.216 -2.228 1.00 98.00 216 VAL A CA 1
ATOM 1752 C C . VAL A 1 216 ? -2.995 -11.140 -1.141 1.00 98.00 216 VAL A C 1
ATOM 1754 O O . VAL A 1 216 ? -3.809 -10.216 -1.138 1.00 98.00 216 VAL A O 1
ATOM 1757 N N . PHE A 1 217 ? -2.064 -11.275 -0.198 1.00 98.19 217 PHE A N 1
ATOM 1758 C CA . PHE A 1 217 ? -1.862 -10.370 0.934 1.00 98.19 217 PHE A CA 1
ATOM 1759 C C . PHE A 1 217 ? -0.508 -10.622 1.608 1.00 98.19 217 PHE A C 1
ATOM 1761 O O . PHE A 1 217 ? 0.139 -11.643 1.355 1.00 98.19 217 PHE A O 1
ATOM 1768 N N . LEU A 1 218 ? -0.084 -9.704 2.477 1.00 97.06 218 LEU A N 1
ATOM 1769 C CA . LEU A 1 218 ? 1.076 -9.869 3.345 1.00 97.06 218 LEU A CA 1
ATOM 1770 C C . LEU A 1 218 ? 0.670 -10.586 4.639 1.00 97.06 218 LEU A C 1
ATOM 1772 O O . LEU A 1 218 ? -0.042 -10.046 5.491 1.00 97.06 218 LEU A O 1
ATOM 1776 N N . GLU A 1 219 ? 1.163 -11.810 4.819 1.00 95.38 219 GLU A N 1
ATOM 1777 C CA . GLU A 1 219 ? 0.716 -12.747 5.855 1.00 95.38 219 GLU A CA 1
ATOM 1778 C C . GLU A 1 219 ? 0.861 -12.162 7.268 1.00 95.38 219 GLU A C 1
ATOM 1780 O O . GLU A 1 219 ? -0.025 -12.306 8.112 1.00 95.38 219 GLU A O 1
ATOM 1785 N N . ARG A 1 220 ? 1.945 -11.418 7.523 1.00 95.31 220 ARG A N 1
ATOM 1786 C CA . ARG A 1 220 ? 2.188 -10.757 8.814 1.00 95.31 220 ARG A CA 1
ATOM 1787 C C . ARG A 1 220 ? 1.135 -9.693 9.145 1.00 95.31 220 ARG A C 1
ATOM 1789 O O . ARG A 1 220 ? 0.809 -9.509 10.318 1.00 95.31 220 ARG A O 1
ATOM 1796 N N . LYS A 1 221 ? 0.648 -8.950 8.147 1.00 95.88 221 LYS A N 1
ATOM 1797 C CA . LYS A 1 221 ? -0.354 -7.886 8.333 1.00 95.88 221 LYS A CA 1
ATOM 1798 C C . LYS A 1 221 ? -1.727 -8.492 8.560 1.00 95.88 221 LYS A C 1
ATOM 1800 O O . LYS A 1 221 ? -2.373 -8.125 9.540 1.00 95.88 221 LYS A O 1
ATOM 1805 N N . ARG A 1 222 ? -2.085 -9.498 7.755 1.00 96.62 222 ARG A N 1
ATOM 1806 C CA . ARG A 1 222 ? -3.301 -10.292 7.945 1.00 96.62 222 ARG A CA 1
ATOM 1807 C C . ARG A 1 222 ? -3.362 -10.895 9.349 1.00 96.62 222 ARG A C 1
ATOM 1809 O O . ARG A 1 222 ? -4.323 -10.635 10.063 1.00 96.62 222 ARG A O 1
ATOM 1816 N N . LYS A 1 223 ? -2.295 -11.571 9.793 1.00 95.69 223 LYS A N 1
ATOM 1817 C CA . LYS A 1 223 ? -2.209 -12.161 11.139 1.00 95.69 223 LYS A CA 1
ATOM 1818 C C . LYS A 1 223 ? -2.437 -11.134 12.254 1.00 95.69 223 LYS A C 1
ATOM 1820 O O . LYS A 1 223 ? -3.228 -11.377 13.157 1.00 95.69 223 LYS A O 1
ATOM 1825 N N . LYS A 1 224 ? -1.785 -9.966 12.187 1.00 94.94 224 LYS A N 1
ATOM 1826 C CA . LYS A 1 224 ? -1.989 -8.892 13.180 1.00 94.94 224 LYS A CA 1
ATOM 1827 C C . LYS A 1 224 ? -3.424 -8.369 13.191 1.00 94.94 224 LYS A C 1
ATOM 1829 O O . LYS A 1 224 ? -3.924 -7.968 14.240 1.00 94.94 224 LYS A O 1
ATOM 1834 N N . PHE A 1 225 ? -4.066 -8.337 12.028 1.00 96.25 225 PHE A N 1
ATOM 1835 C CA . PHE A 1 225 ? -5.456 -7.924 11.913 1.00 96.25 225 PHE A CA 1
ATOM 1836 C C . PHE A 1 225 ? -6.386 -8.977 12.527 1.00 96.25 225 PHE A C 1
ATOM 1838 O O . PHE A 1 225 ? -7.209 -8.620 13.367 1.00 96.25 225 PHE A O 1
ATOM 1845 N N . ASP A 1 226 ? -6.183 -10.258 12.204 1.00 94.75 226 ASP A N 1
ATOM 1846 C CA . ASP A 1 226 ? -6.895 -11.394 12.809 1.00 94.75 226 ASP A CA 1
ATOM 1847 C C . ASP A 1 226 ? -6.795 -11.364 14.347 1.00 94.75 226 ASP A C 1
ATOM 1849 O O . ASP A 1 226 ? -7.802 -11.428 15.049 1.00 94.75 226 ASP A O 1
ATOM 1853 N N . GLU A 1 227 ? -5.593 -11.172 14.895 1.00 92.38 227 GLU A N 1
ATOM 1854 C CA . GLU A 1 227 ? -5.373 -11.045 16.344 1.00 92.38 227 GLU A CA 1
ATOM 1855 C C . GLU A 1 227 ? -6.153 -9.869 16.957 1.00 92.38 227 GLU A C 1
ATOM 1857 O O . GLU A 1 227 ? -6.741 -9.994 18.035 1.00 92.38 227 GLU A O 1
ATOM 1862 N N . ALA A 1 228 ? -6.186 -8.721 16.272 1.00 90.62 228 ALA A N 1
ATOM 1863 C CA . ALA A 1 228 ? -6.898 -7.542 16.751 1.00 90.62 228 ALA A CA 1
ATOM 1864 C C . ALA A 1 228 ? -8.422 -7.745 16.776 1.00 90.62 228 ALA A C 1
ATOM 1866 O O . ALA A 1 228 ? -9.065 -7.322 17.738 1.00 90.62 228 ALA A O 1
ATOM 1867 N N . ILE A 1 229 ? -8.999 -8.426 15.779 1.00 89.94 229 ILE A N 1
ATOM 1868 C CA . ILE A 1 229 ? -10.439 -8.729 15.768 1.00 89.94 229 ILE A CA 1
ATOM 1869 C C . ILE A 1 229 ? -10.808 -9.864 16.739 1.00 89.94 229 ILE A C 1
ATOM 1871 O O . ILE A 1 229 ? -11.878 -9.813 17.343 1.00 89.94 229 ILE A O 1
ATOM 1875 N N . LEU A 1 230 ? -9.931 -10.843 16.982 1.00 85.31 230 LEU A N 1
ATOM 1876 C CA . LEU A 1 230 ? -10.181 -11.914 17.959 1.00 85.31 230 LEU A CA 1
ATOM 1877 C C . LEU A 1 230 ? -10.144 -11.401 19.402 1.00 85.31 230 LEU A C 1
ATOM 1879 O O . LEU A 1 230 ? -11.011 -11.745 20.205 1.00 85.31 230 LEU A O 1
ATOM 1883 N N . CYS A 1 231 ? -9.190 -10.519 19.728 1.00 71.25 231 CYS A N 1
ATOM 1884 C CA . CYS A 1 231 ? -9.179 -9.812 21.012 1.00 71.25 231 CYS A CA 1
ATOM 1885 C C . CYS A 1 231 ? -10.509 -9.078 21.239 1.00 71.25 231 CYS A C 1
ATOM 1887 O O . CYS A 1 231 ? -11.056 -9.078 22.339 1.00 71.25 231 CYS A O 1
ATOM 1889 N N . SER A 1 232 ? -11.074 -8.534 20.164 1.00 59.75 232 SER A N 1
ATOM 1890 C CA . SER A 1 232 ? -12.359 -7.857 20.193 1.00 59.75 232 SER A CA 1
ATOM 1891 C C . SER A 1 232 ? -13.534 -8.793 20.538 1.00 59.75 232 SER A C 1
ATOM 1893 O O . SER A 1 232 ? -14.379 -8.429 21.359 1.00 59.75 232 SER A O 1
ATOM 1895 N N . ALA A 1 233 ? -13.565 -10.015 19.994 1.00 60.03 233 ALA A N 1
ATOM 1896 C CA . ALA A 1 233 ? -14.605 -11.003 20.292 1.00 60.03 233 ALA A CA 1
ATOM 1897 C C . ALA A 1 233 ? -14.541 -11.482 21.753 1.00 60.03 233 ALA A C 1
ATOM 1899 O O . ALA A 1 233 ? -15.562 -11.549 22.436 1.00 60.03 233 ALA A O 1
ATOM 1900 N N . ASN A 1 234 ? -13.332 -11.728 22.265 1.00 59.81 234 ASN A N 1
ATOM 1901 C CA . ASN A 1 234 ? -13.134 -12.199 23.638 1.00 59.81 234 ASN A CA 1
ATOM 1902 C C . ASN A 1 234 ? -13.414 -11.115 24.693 1.00 59.81 234 ASN A C 1
ATOM 1904 O O . ASN A 1 234 ? -13.861 -11.436 25.792 1.00 59.81 234 ASN A O 1
ATOM 1908 N N . CYS A 1 235 ? -13.204 -9.833 24.376 1.00 53.59 235 CYS A N 1
ATOM 1909 C CA . CYS A 1 235 ? -13.560 -8.732 25.277 1.00 53.59 235 CYS A CA 1
ATOM 1910 C C . CYS A 1 235 ? -15.071 -8.501 25.396 1.00 53.59 235 CYS A C 1
ATOM 1912 O O . CYS A 1 235 ? -15.518 -8.038 26.441 1.00 53.59 235 CYS A O 1
ATOM 1914 N N . ALA A 1 236 ? -15.858 -8.831 24.369 1.00 51.09 236 ALA A N 1
ATOM 1915 C CA . ALA A 1 236 ? -17.319 -8.766 24.442 1.00 51.09 236 ALA A CA 1
ATOM 1916 C C . ALA A 1 236 ? -17.925 -9.897 25.299 1.00 51.09 236 ALA A C 1
ATOM 1918 O O . ALA A 1 236 ? -19.049 -9.766 25.775 1.00 51.09 236 ALA A O 1
ATOM 1919 N N . ALA A 1 237 ? -17.182 -10.990 25.508 1.00 44.72 237 ALA A N 1
ATOM 1920 C CA . ALA A 1 237 ? -17.629 -12.176 26.237 1.00 44.72 237 ALA A CA 1
ATOM 1921 C C . ALA A 1 237 ? -17.295 -12.166 27.743 1.00 44.72 237 ALA A C 1
ATOM 1923 O O . ALA A 1 237 ? -17.653 -13.107 28.448 1.00 44.72 237 ALA A O 1
ATOM 1924 N N . GLN A 1 238 ? -16.611 -11.138 28.259 1.00 40.22 238 GLN A N 1
ATOM 1925 C CA . GLN A 1 238 ? -16.336 -11.029 29.695 1.00 40.22 238 GLN A CA 1
ATOM 1926 C C . GLN A 1 238 ? -17.503 -10.322 30.404 1.00 40.22 238 GLN A C 1
ATOM 1928 O O . GLN A 1 238 ? -17.758 -9.152 30.104 1.00 40.22 238 GLN A O 1
ATOM 1933 N N . PRO A 1 239 ? -18.221 -10.991 31.332 1.00 37.38 239 PRO A N 1
ATOM 1934 C CA . PRO A 1 239 ? -19.263 -10.336 32.109 1.00 37.38 239 PRO A CA 1
ATOM 1935 C C . PRO A 1 239 ? -18.637 -9.228 32.958 1.00 37.38 239 PRO A C 1
ATOM 1937 O O . PRO A 1 239 ? -17.526 -9.375 33.473 1.00 37.38 239 PRO A O 1
ATOM 1940 N N . ALA A 1 240 ? -19.351 -8.110 33.079 1.00 40.84 240 ALA A N 1
ATOM 1941 C CA . ALA A 1 240 ? -19.004 -7.070 34.034 1.00 40.84 240 ALA A CA 1
ATOM 1942 C C . ALA A 1 240 ? -18.961 -7.705 35.432 1.00 40.84 240 ALA A C 1
ATOM 1944 O O . ALA A 1 240 ? -19.979 -8.212 35.902 1.00 40.84 240 ALA A O 1
ATOM 1945 N N . ALA A 1 241 ? -17.769 -7.738 36.028 1.00 38.25 241 ALA A N 1
ATOM 1946 C CA . ALA A 1 241 ? -17.584 -8.070 37.435 1.00 38.25 241 ALA A CA 1
ATOM 1947 C C . ALA A 1 241 ? -18.035 -6.900 38.315 1.00 38.25 241 ALA A C 1
ATOM 1949 O O . ALA A 1 241 ? -17.805 -5.737 37.897 1.00 38.25 241 ALA A O 1
#

InterPro domains:
  IPR004042 Intein DOD homing endonuclease, central region [PS50819] (33-163)
  IPR004860 Homing endonuclease, LAGLIDADG domain [PF14528] (128-177)
  IPR006142 Intein [PR00379] (30-42)
  IPR006142 Intein [PR00379] (130-142)
  IPR027434 Homing endonuclease [G3DSA:3.10.28.10] (27-208)
  IPR027434 Homing endonuclease [SSF55608] (123-208)

Radius of gyration: 20.2 Å; Cα contacts (8 Å, |Δi|>4): 396; chains: 1; bounding box: 67×32×59 Å

Nearest PDB structures (foldseek):
  2dch-assembly1_X  TM=7.088E-01  e=3.687E-11  Thermoproteus
  1dq3-assembly1_A  TM=6.778E-01  e=2.585E-06  Pyrococcus furiosus
  3hyj-assembly2_D  TM=5.769E-01  e=4.346E-07  Thermotoga maritima
  7rcg-assembly1_A  TM=6.155E-01  e=9.180E-07  synthetic construct
  3fd2-assembly1_A  TM=6.221E-01  e=2.054E-06  Monomastix sp. OKE-1

Secondary structure (DSSP, 8-state):
------------------TTTTTS--SHHHHHHHHHHHHHEEEEGGGTEEEEEEEGGGHHHHHHHHHHTT--GGG-EEEPPPTT-TTSPPEEEEEE--HHHHHHHHHTT--SSGGG--S-----HHHHHHHHHHHHHHH-EEEEEEEE-SS-EEEEEEEEEEES-HHHHHHHHHHHHHHHSS--EEEEETTEEEEEE-SHHHHHHHHHHHHTT-S---HHHHHHHHHHHHHHHHHHTS---

Solvent-accessible surface area (backbone atoms only — not comparable to full-atom values): 13449 Å² total; per-residue (Å²): 140,86,81,79,83,77,75,78,82,71,81,79,70,81,85,59,52,53,55,57,56,75,69,62,64,83,45,57,67,44,25,19,51,53,16,26,33,79,41,44,37,49,58,37,80,95,65,35,23,34,34,42,56,44,51,48,92,50,43,68,57,55,36,50,52,24,49,75,39,52,33,55,53,85,64,52,44,80,43,76,49,63,91,93,42,85,86,48,69,45,30,27,32,42,72,46,64,44,61,63,38,28,49,44,41,46,72,49,26,53,34,83,45,74,59,51,38,71,54,76,59,95,58,54,76,92,37,43,44,30,20,52,36,15,27,33,50,48,54,28,51,58,48,63,46,80,44,78,49,99,88,52,72,44,81,44,44,39,39,35,39,65,40,44,30,67,72,46,36,49,54,51,29,51,51,51,22,70,76,46,76,32,81,51,44,77,47,76,57,97,71,37,28,36,30,32,32,54,52,68,68,39,50,49,36,48,51,46,64,45,48,66,90,58,89,78,80,49,66,72,50,53,50,44,44,53,53,42,48,50,55,52,56,57,61,74,69,57,77,89,127

pLDDT: mean 86.76, std 16.43, range [32.72, 98.62]

Mean predicted aligned error: 7.49 Å

Sequence (241 aa):
MDKSNHNPARPRHGRTYNEEYFAVITTEEQAFWLGMFYGDGFLSPSKKTVGISLAEQDRHHLCKLAITVGDKPASIRTYEPKEGNWQVQRTVRILFGRKRFYETFVALGYGNRKADYADFPSIPDHLLRHFIRGMFDADGYVTHSLSRGKYKSIVRFRFSISVANESFAQRLRDTLQAATGEYIGISRDKTIWAVRATNQKALVALHHYLYEGATVFLERKRKKFDEAILCSANCAAQPAA

Organism: Turneriella parva (strain ATCC BAA-1111 / DSM 21527 / NCTC 11395 / H) (NCBI:txid869212)

Foldseek 3Di:
DDDPPCPDDDDCPDFDFQLCLQVAADDLVNLLVLLLCLQFWAADPVQLKIKGKDAPVQLVQVQVVQVSRVGHSVQKDKDDDDPPCPVDGIMIMHMGRDNSSSVSCVVQQNDNDQLSRPEHGDDPLVNNLSSVQSQCLRAKAWDWDWDDDPVDIDIKIKTKGKGQYDRRLVVSQVSLCVQQVDHWDWDDDDRIIITMDTDLSSLVSSLCSNPPVDPDHRPVRNVNSVVRNVVVVVVVVDDDD